Protein 9V8I (pdb70)

Sequence (215 aa):
GYDSLIETLIKYENNDLILEWTSGLRIIGELDTVFETDNGLDEDDNNYTEYDAAAFKVNKILSKPIQNEGNVYNWLRQEKSSLVEISLYDDPPSTVLLTDGQRVWKSDPYREVHGFPVKVKPGAQEKHIPNTPNYKQEIANGKNKSIFYGDNKTAQELLDKYAGKGDFLKNGRERVDFGKPIGKYYDRNTGEYVETTKGLIHYGKDGAAIVPSRPP

Foldseek 3Di:
DAPQVVVLLVVVQVAFKWFAAPLWKIFTWHWDDKDKDWDPDDPPDPPTGIHMKTWTQTPGTPTDGPDDDFPFVVVVVVVPHRIGIEGPVGRHTQFMAGPVGHTPDGDD/DWDDDPRFTLAALQLVQCCQDPPDPNVVVCVVVPHDAWHFPDHRVVFSVQSVVPPVPADAPDVQKGKDQQVDWGTWGQDPVVRDTHTGRMWIWGTDNSHIHTGGDDD

Secondary structure (DSSP, 8-state):
---HHHHHHHHTTTS-EEEE-TTS-EEEEEEEEEEEEE-SS-TTSTT--EEEEEEEEEEEEEE--SS---HHHHHHTTTS-SEEEE-SSSS--SEEE-TTS-EEEE--/---EETTEESSB-HHHHHTTSTTSHHHHHHHHTT--PPEESS-HHHHHHHHHHHTTSSEEEETTEEEEE-SS--EEEEETTTTEEEEESEEEEEEETTEEEEEE---

Nearest PDB structures (foldseek):
  3k6z-assembly1_B  TM=4.275E-01  e=5.625E+00  Mycobacterium tuberculosis
  8yhx-assembly1_A  TM=2.588E-01  e=9.508E-01  Staphylococcus aureus
  8xaw-assembly1_D  TM=2.871E-01  e=2.133E+00  Escherichia coli
  6vn1-assembly1_A  TM=5.288E-01  e=1.744E+00  Human alphaherpesvirus 3
  7k1s-assembly1_B  TM=5.218E-01  e=1.969E+00  Human alphaherpesvirus 3

B-factor: mean 19.57, std 11.23, range [5.62, 78.19]

Structure (mmCIF, N/CA/C/O backbone):
data_9V8I
#
_entry.id   9V8I
#
_cell.length_a   67.378
_cell.length_b   70.890
_cell.length_c   91.788
_cell.angle_alpha   90.00
_cell.angle_beta   90.00
_cell.angle_gamma   90.00
#
_symmetry.space_group_name_H-M   'C 2 2 21'
#
loop_
_entity.id
_entity.type
_entity.pdbx_description
1 polymer YxxD
2 polymer YxiDCTD
3 water water
#
loop_
_atom_site.group_PDB
_atom_site.id
_atom_site.type_symbol
_atom_site.label_atom_id
_atom_site.label_alt_id
_atom_site.label_comp_id
_atom_site.label_asym_id
_atom_site.label_entity_id
_atom_site.label_seq_id
_atom_site.pdbx_PDB_ins_code
_atom_site.Cartn_x
_atom_site.Cartn_y
_atom_site.Cartn_z
_atom_site.occupancy
_atom_site.B_iso_or_equiv
_atom_site.auth_seq_id
_atom_site.auth_comp_id
_atom_site.auth_asym_id
_atom_site.auth_atom_id
_atom_site.pdbx_PDB_model_num
ATOM 1 N N . GLY A 1 2 ? -5.161 -19.299 23.526 1.00 27.51 2 GLY A N 1
ATOM 2 C CA . GLY A 1 2 ? -6.583 -19.340 23.240 1.00 20.85 2 GLY A CA 1
ATOM 3 C C . GLY A 1 2 ? -7.110 -18.054 22.630 1.00 16.98 2 GLY A C 1
ATOM 4 O O . GLY A 1 2 ? -6.344 -17.232 22.135 1.00 26.27 2 GLY A O 1
ATOM 5 N N . TYR A 1 3 ? -8.427 -17.882 22.673 1.00 15.30 3 TYR A N 1
ATOM 6 C CA . TYR A 1 3 ? -9.101 -16.703 22.146 1.00 14.28 3 TYR A CA 1
ATOM 7 C C . TYR A 1 3 ? -9.164 -15.606 23.208 1.00 12.69 3 TYR A C 1
ATOM 8 O O . TYR A 1 3 ? -9.025 -15.867 24.407 1.00 13.01 3 TYR A O 1
ATOM 17 N N . ASP A 1 4 ? -9.375 -14.364 22.762 1.00 11.75 4 ASP A N 1
ATOM 18 C CA . ASP A 1 4 ? -9.654 -13.308 23.729 1.00 14.61 4 ASP A CA 1
ATOM 19 C C . ASP A 1 4 ? -11.029 -13.543 24.361 1.00 15.84 4 ASP A C 1
ATOM 20 O O . ASP A 1 4 ? -11.811 -14.386 23.912 1.00 12.76 4 ASP A O 1
ATOM 25 N N . SER A 1 5 ? -11.320 -12.799 25.439 1.00 12.43 5 SER A N 1
ATOM 26 C CA . SER A 1 5 ? -12.469 -13.166 26.263 1.00 14.70 5 SER A CA 1
ATOM 27 C C . SER A 1 5 ? -13.786 -12.996 25.519 1.00 13.19 5 SER A C 1
ATOM 28 O O . SER A 1 5 ? -14.741 -13.733 25.780 1.00 14.10 5 SER A O 1
ATOM 31 N N . LEU A 1 6 ? -13.860 -12.050 24.582 1.00 11.14 6 LEU A N 1
ATOM 32 C CA . LEU A 1 6 ? -15.096 -11.850 23.832 1.00 9.32 6 LEU A CA 1
ATOM 33 C C . LEU A 1 6 ? -15.301 -12.965 22.812 1.00 11.61 6 LEU A C 1
ATOM 34 O O . LEU A 1 6 ? -16.365 -13.592 22.763 1.00 11.55 6 LEU A O 1
ATOM 39 N N . ILE A 1 7 ? -14.296 -13.226 21.982 1.00 10.37 7 ILE A N 1
ATOM 40 C CA . ILE A 1 7 ? -14.437 -14.295 20.998 1.00 8.99 7 ILE A CA 1
ATOM 41 C C . ILE A 1 7 ? -14.694 -15.625 21.697 1.00 11.05 7 ILE A C 1
ATOM 42 O O . ILE A 1 7 ? -15.520 -16.429 21.249 1.00 9.50 7 ILE A O 1
ATOM 47 N N . GLU A 1 8 ? -14.021 -15.859 22.829 1.00 12.13 8 GLU A N 1
ATOM 48 C CA . GLU A 1 8 ? -14.235 -17.093 23.579 1.00 12.12 8 GLU A CA 1
ATOM 49 C C . GLU A 1 8 ? -15.688 -17.227 24.003 1.00 13.12 8 GLU A C 1
ATOM 50 O O . GLU A 1 8 ? -16.261 -18.324 23.941 1.00 12.76 8 GLU A O 1
ATOM 56 N N . THR A 1 9 ? -16.301 -16.113 24.420 1.00 14.29 9 THR A N 1
ATOM 57 C CA . THR A 1 9 ? -17.691 -16.130 24.872 1.00 12.16 9 THR A CA 1
ATOM 58 C C . THR A 1 9 ? -18.635 -16.437 23.722 1.00 14.68 9 THR A C 1
ATOM 59 O O . THR A 1 9 ? -19.539 -17.270 23.850 1.00 11.92 9 THR A O 1
ATOM 63 N N . LEU A 1 10 ? -18.430 -15.781 22.577 1.00 9.23 10 LEU A N 1
ATOM 64 C CA . LEU A 1 10 ? -19.312 -16.026 21.441 1.00 10.75 10 LEU A CA 1
ATOM 65 C C . LEU A 1 10 ? -19.250 -17.486 21.007 1.00 12.09 10 LEU A C 1
ATOM 66 O O . LEU A 1 10 ? -20.286 -18.099 20.715 1.00 10.38 10 LEU A O 1
ATOM 71 N N . ILE A 1 11 ? -18.046 -18.068 20.985 1.00 8.90 11 ILE A N 1
ATOM 72 C CA . ILE A 1 11 ? -17.902 -19.482 20.634 1.00 9.35 11 ILE A CA 1
ATOM 73 C C . ILE A 1 11 ? -18.554 -20.373 21.691 1.00 13.53 11 ILE A C 1
ATOM 74 O O . ILE A 1 11 ? -19.211 -21.369 21.365 1.00 13.13 11 ILE A O 1
ATOM 79 N N . LYS A 1 12 ? -18.376 -20.046 22.971 1.00 12.42 12 LYS A N 1
ATOM 80 C CA . LYS A 1 12 ? -18.985 -20.867 24.013 1.00 12.14 12 LYS A CA 1
ATOM 81 C C . LYS A 1 12 ? -20.499 -20.934 23.854 1.00 14.63 12 LYS A C 1
ATOM 82 O O . LYS A 1 12 ? -21.106 -21.996 24.054 1.00 19.23 12 LYS A O 1
ATOM 88 N N . TYR A 1 13 ? -21.124 -19.814 23.488 1.00 13.70 13 TYR A N 1
ATOM 89 C CA . TYR A 1 13 ? -22.567 -19.713 23.320 1.00 16.63 13 TYR A CA 1
ATOM 90 C C . TYR A 1 13 ? -22.969 -19.685 21.849 1.00 21.19 13 TYR A C 1
ATOM 91 O O . TYR A 1 13 ? -23.942 -19.024 21.476 1.00 21.10 13 TYR A O 1
ATOM 100 N N . GLU A 1 14 ? -22.238 -20.416 21.006 1.00 17.55 14 GLU A N 1
ATOM 101 C CA . GLU A 1 14 ? -22.515 -20.374 19.574 1.00 16.43 14 GLU A CA 1
ATOM 102 C C . GLU A 1 14 ? -23.914 -20.878 19.235 1.00 18.90 14 GLU A C 1
ATOM 103 O O . GLU A 1 14 ? -24.431 -20.555 18.160 1.00 24.54 14 GLU A O 1
ATOM 109 N N . ASN A 1 15 ? -24.536 -21.657 20.118 1.00 21.19 15 ASN A N 1
ATOM 110 C CA . ASN A 1 15 ? -25.865 -22.203 19.881 1.00 21.02 15 ASN A CA 1
ATOM 111 C C . ASN A 1 15 ? -26.965 -21.351 20.503 1.00 23.53 15 ASN A C 1
ATOM 112 O O . ASN A 1 15 ? -28.103 -21.816 20.644 1.00 29.77 15 ASN A O 1
ATOM 117 N N . ASN A 1 16 ? -26.653 -20.116 20.873 1.00 22.66 16 ASN A N 1
ATOM 118 C CA . ASN A 1 16 ? -27.596 -19.232 21.535 1.00 23.39 16 ASN A CA 1
ATOM 119 C C . ASN A 1 16 ? -27.897 -18.023 20.667 1.00 17.74 16 ASN A C 1
ATOM 120 O O . ASN A 1 16 ? -27.038 -17.534 19.923 1.00 18.28 16 ASN A O 1
ATOM 125 N N . ASP A 1 17 ? -29.125 -17.531 20.779 1.00 16.37 17 ASP A N 1
ATOM 126 C CA . ASP A 1 17 ? -29.380 -16.147 20.416 1.00 12.97 17 ASP A CA 1
ATOM 127 C C . ASP A 1 17 ? -28.712 -15.255 21.448 1.00 12.72 17 ASP A C 1
ATOM 128 O O . ASP A 1 17 ? -28.843 -15.485 22.653 1.00 15.48 17 ASP A O 1
ATOM 133 N N . LEU A 1 18 ? -27.972 -14.253 20.985 1.00 10.00 18 LEU A N 1
ATOM 134 C CA . LEU A 1 18 ? -27.163 -13.433 21.874 1.00 10.65 18 LEU A CA 1
ATOM 135 C C . LEU A 1 18 ? -27.539 -11.966 21.735 1.00 12.32 18 LEU A C 1
ATOM 136 O O . LEU A 1 18 ? -27.757 -11.468 20.622 1.00 10.71 18 LEU A O 1
ATOM 141 N N . ILE A 1 19 ? -27.599 -11.276 22.870 1.00 9.22 19 ILE A N 1
ATOM 142 C CA . ILE A 1 19 ? -27.833 -9.840 22.907 1.00 9.26 19 ILE A CA 1
ATOM 143 C C . ILE A 1 19 ? -26.489 -9.152 23.098 1.00 10.02 19 ILE A C 1
ATOM 144 O O . ILE A 1 19 ? -25.778 -9.433 24.071 1.00 10.34 19 ILE A O 1
ATOM 149 N N . LEU A 1 20 ? -26.121 -8.272 22.169 1.00 8.86 20 LEU A N 1
ATOM 150 C CA . LEU A 1 20 ? -24.906 -7.474 22.299 1.00 7.18 20 LEU A CA 1
ATOM 151 C C . LEU A 1 20 ? -25.296 -6.029 22.567 1.00 8.45 20 LEU A C 1
ATOM 152 O O . LEU A 1 20 ? -26.150 -5.477 21.864 1.00 8.64 20 LEU A O 1
ATOM 157 N N . GLU A 1 21 ? -24.683 -5.432 23.592 1.00 10.01 21 GLU A N 1
ATOM 158 C CA . GLU A 1 21 ? -24.914 -4.048 23.993 1.00 9.98 21 GLU A CA 1
ATOM 159 C C . GLU A 1 21 ? -23.636 -3.246 23.838 1.00 9.53 21 GLU A C 1
ATOM 160 O O . GLU A 1 21 ? -22.533 -3.781 23.983 1.00 12.03 21 GLU A O 1
ATOM 166 N N . TRP A 1 22 ? -23.802 -1.950 23.588 1.00 9.98 22 TRP A N 1
ATOM 167 C CA . TRP A 1 22 ? -22.711 -0.994 23.491 1.00 9.12 22 TRP A CA 1
ATOM 168 C C . TRP A 1 22 ? -22.954 0.160 24.454 1.00 10.39 22 TRP A C 1
ATOM 169 O O . TRP A 1 22 ? -24.100 0.504 24.763 1.00 11.57 22 TRP A O 1
ATOM 180 N N . THR A 1 23 ? -21.857 0.754 24.921 1.00 10.22 23 THR A N 1
ATOM 181 C CA . THR A 1 23 ? -21.946 1.955 25.750 1.00 13.31 23 THR A CA 1
ATOM 182 C C . THR A 1 23 ? -22.715 3.073 25.042 1.00 14.59 23 THR A C 1
ATOM 183 O O . THR A 1 23 ? -23.380 3.890 25.700 1.00 14.56 23 THR A O 1
ATOM 187 N N . SER A 1 24 ? -22.644 3.112 23.709 1.00 12.78 24 SER A N 1
ATOM 188 C CA . SER A 1 24 ? -23.362 4.097 22.902 1.00 13.14 24 SER A CA 1
ATOM 189 C C . SER A 1 24 ? -24.875 3.986 23.030 1.00 13.53 24 SER A C 1
ATOM 190 O O . SER A 1 24 ? -25.583 4.917 22.637 1.00 13.22 24 SER A O 1
ATOM 193 N N . GLY A 1 25 ? -25.387 2.858 23.518 1.00 10.19 25 GLY A N 1
ATOM 194 C CA . GLY A 1 25 ? -26.811 2.601 23.556 1.00 13.96 25 GLY A CA 1
ATOM 195 C C . GLY A 1 25 ? -27.311 1.658 22.479 1.00 11.30 25 GLY A C 1
ATOM 196 O O . GLY A 1 25 ? -28.476 1.243 22.534 1.00 12.14 25 GLY A O 1
ATOM 197 N N . LEU A 1 26 ? -26.470 1.301 21.509 1.00 9.20 26 LEU A N 1
ATOM 198 C CA . LEU A 1 26 ? -26.831 0.260 20.552 1.00 7.77 26 LEU A CA 1
ATOM 199 C C . LEU A 1 26 ? -27.041 -1.081 21.252 1.00 8.14 26 LEU A C 1
ATOM 200 O O . LEU A 1 26 ? -26.232 -1.495 22.090 1.00 10.27 26 LEU A O 1
ATOM 205 N N . ARG A 1 27 ? -28.140 -1.755 20.909 1.00 8.12 27 ARG A N 1
ATOM 206 C CA . ARG A 1 27 ? -28.425 -3.116 21.353 1.00 7.88 27 ARG A CA 1
ATOM 207 C 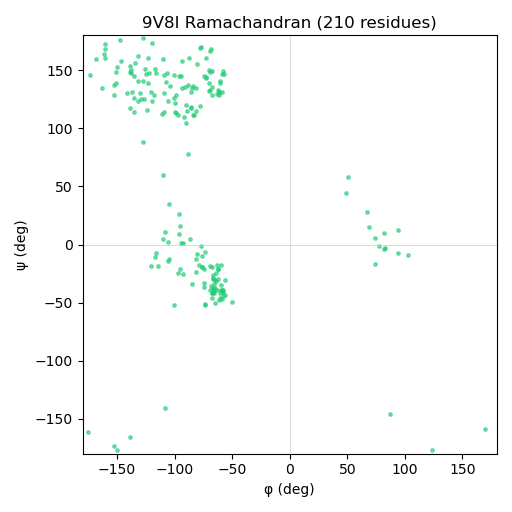C . ARG A 1 27 ? -28.961 -3.904 20.170 1.00 10.33 27 ARG A C 1
ATOM 208 O O . ARG A 1 27 ? -29.875 -3.447 19.483 1.00 10.89 27 ARG A O 1
ATOM 216 N N . ILE A 1 28 ? -28.412 -5.092 19.953 1.00 7.99 28 ILE A N 1
ATOM 217 C CA . ILE A 1 28 ? -28.849 -5.969 18.875 1.00 7.70 28 ILE A CA 1
ATOM 218 C C . ILE A 1 28 ? -29.057 -7.366 19.435 1.00 11.69 28 ILE A C 1
ATOM 219 O O . ILE A 1 28 ? -28.537 -7.715 20.496 1.00 11.93 28 ILE A O 1
ATOM 224 N N . ILE A 1 29 ? -29.800 -8.188 18.695 1.00 9.20 29 ILE A N 1
ATOM 225 C CA . ILE A 1 29 ? -29.852 -9.616 18.990 1.00 8.79 29 ILE A CA 1
ATOM 226 C C . ILE A 1 29 ? -29.528 -10.388 17.713 1.00 11.02 29 ILE A C 1
ATOM 227 O O . ILE A 1 29 ? -29.926 -9.987 16.612 1.00 11.53 29 ILE A O 1
ATOM 232 N N . GLY A 1 30 ? -28.778 -11.475 17.855 1.00 10.81 30 GLY A N 1
ATOM 233 C CA . GLY A 1 30 ? -28.387 -12.239 16.685 1.00 11.87 30 GLY A CA 1
ATOM 234 C C . GLY A 1 30 ? -27.642 -13.501 17.050 1.00 13.85 30 GLY A C 1
ATOM 235 O O . GLY A 1 30 ? -27.702 -13.968 18.188 1.00 14.84 30 GLY A O 1
ATOM 236 N N . GLU A 1 31 ? -26.929 -14.049 16.065 1.00 12.80 31 GLU A N 1
ATOM 237 C CA . GLU A 1 31 ? -26.305 -15.352 16.217 1.00 11.05 31 GLU A CA 1
ATOM 238 C C . GLU A 1 31 ? -24.912 -15.337 15.603 1.00 11.59 31 GLU A C 1
ATOM 239 O O . GLU A 1 31 ? -24.644 -14.626 14.624 1.00 11.04 31 GLU A O 1
ATOM 245 N N . LEU A 1 32 ? -24.020 -16.133 16.188 1.00 9.57 32 LEU A N 1
ATOM 246 C CA . LEU A 1 32 ? -22.680 -16.273 15.636 1.00 9.79 32 LEU A CA 1
ATOM 247 C C . LEU A 1 32 ? -22.743 -17.028 14.316 1.00 8.94 32 LEU A C 1
ATOM 248 O O . LEU A 1 32 ? -23.410 -18.059 14.204 1.00 11.98 32 LEU A O 1
ATOM 253 N N . ASP A 1 33 ? -22.059 -16.497 13.301 1.00 9.39 33 ASP A N 1
ATOM 254 C CA . ASP A 1 33 ? -21.961 -17.152 12.005 1.00 8.77 33 ASP A CA 1
ATOM 255 C C . ASP A 1 33 ? -20.631 -17.880 11.835 1.00 8.66 33 ASP A C 1
ATOM 256 O O . ASP A 1 33 ? -20.619 -19.085 11.535 1.00 10.85 33 ASP A O 1
ATOM 261 N N . THR A 1 34 ? -19.513 -17.193 12.063 1.00 8.11 34 THR A N 1
ATOM 262 C CA . THR A 1 34 ? -18.192 -17.802 11.986 1.00 7.40 34 THR A CA 1
ATOM 263 C C . THR A 1 34 ? -17.199 -16.925 12.748 1.00 7.75 34 THR A C 1
ATOM 264 O O . THR A 1 34 ? -17.542 -15.843 13.233 1.00 7.33 34 THR A O 1
ATOM 268 N N . VAL A 1 35 ? -15.975 -17.445 12.895 1.00 6.95 35 VAL A N 1
ATOM 269 C CA . VAL A 1 35 ? -14.851 -16.764 13.533 1.00 7.03 35 VAL A CA 1
ATOM 270 C C . VAL A 1 35 ? -13.644 -16.916 12.614 1.00 9.07 35 VAL A C 1
ATOM 271 O O . VAL A 1 35 ? -13.452 -17.978 12.015 1.00 9.65 35 VAL A O 1
ATOM 275 N N . PHE A 1 36 ? -12.827 -15.863 12.491 1.00 8.20 36 PHE A N 1
ATOM 276 C CA . PHE A 1 36 ? -11.700 -15.923 11.569 1.00 9.74 36 PHE A CA 1
ATOM 277 C C . PHE A 1 36 ? -10.542 -15.058 12.051 1.00 8.98 36 PHE A C 1
ATOM 278 O O . PHE A 1 36 ? -10.732 -14.074 12.773 1.00 8.48 36 PHE A O 1
ATOM 286 N N . GLU A 1 37 ? -9.335 -15.455 11.655 1.00 9.78 37 GLU A N 1
ATOM 287 C CA . GLU A 1 37 ? -8.129 -14.694 11.959 1.00 8.71 37 GLU A CA 1
ATOM 288 C C . GLU A 1 37 ? -7.990 -13.549 10.955 1.00 10.61 37 GLU A C 1
ATOM 289 O O . GLU A 1 37 ? -8.199 -13.748 9.763 1.00 10.75 37 GLU A O 1
ATOM 295 N N . THR A 1 38 ? -7.679 -12.344 11.436 1.00 8.51 38 THR A N 1
ATOM 296 C CA . THR A 1 38 ? -7.660 -11.185 10.542 1.00 10.67 38 THR A CA 1
ATOM 297 C C . THR A 1 38 ? -6.671 -10.151 11.092 1.00 14.47 38 THR A C 1
ATOM 298 O O . THR A 1 38 ? -5.919 -10.425 12.028 1.00 13.31 38 THR A O 1
ATOM 302 N N . ASP A 1 39 ? -6.624 -8.972 10.466 1.00 15.91 39 ASP A N 1
ATOM 303 C CA . ASP A 1 39 ? -5.806 -7.871 10.960 1.00 17.14 39 ASP A CA 1
ATOM 304 C C . ASP A 1 39 ? -6.473 -6.565 10.556 1.00 16.24 39 ASP A C 1
ATOM 305 O O . ASP A 1 39 ? -7.548 -6.559 9.961 1.00 16.81 39 ASP A O 1
ATOM 310 N N . ASN A 1 40 ? -5.816 -5.448 10.868 1.00 20.10 40 ASN A N 1
ATOM 311 C CA . ASN A 1 40 ? -6.416 -4.137 10.656 1.00 23.50 40 ASN A CA 1
ATOM 312 C C . ASN A 1 40 ? -5.989 -3.496 9.341 1.00 33.68 40 ASN A C 1
ATOM 313 O O . ASN A 1 40 ? -5.994 -2.266 9.225 1.00 35.79 40 ASN A O 1
ATOM 318 N N . GLY A 1 41 ? -5.619 -4.308 8.349 1.00 29.24 41 GLY A N 1
ATOM 319 C CA . GLY A 1 41 ? -5.338 -3.840 7.011 1.00 33.61 41 GLY A CA 1
ATOM 320 C C . GLY A 1 41 ? -4.027 -3.106 6.830 1.00 31.61 41 GLY A C 1
ATOM 321 O O . GLY A 1 41 ? -3.564 -2.970 5.695 1.00 36.52 41 GLY A O 1
ATOM 322 N N . LEU A 1 42 ? -3.398 -2.636 7.897 1.00 31.42 42 LEU A N 1
ATOM 323 C CA . LEU A 1 42 ? -2.178 -1.861 7.731 1.00 34.96 42 LEU A CA 1
ATOM 324 C C . LEU A 1 42 ? -1.018 -2.766 7.313 1.00 41.27 42 LEU A C 1
ATOM 325 O O . LEU A 1 42 ? -1.060 -3.992 7.467 1.00 36.12 42 LEU A O 1
ATOM 330 N N . ASP A 1 43 ? 0.018 -2.143 6.753 1.00 38.31 43 ASP A N 1
ATOM 331 C CA . ASP A 1 43 ? 1.238 -2.865 6.425 1.00 43.27 43 ASP A CA 1
ATOM 332 C C . ASP A 1 43 ? 1.819 -3.514 7.673 1.00 43.45 43 ASP A C 1
ATOM 333 O O . ASP A 1 43 ? 1.677 -3.004 8.786 1.00 42.33 43 ASP A O 1
ATOM 338 N N . GLU A 1 44 ? 2.494 -4.648 7.478 1.00 39.32 44 GLU A N 1
ATOM 339 C CA . GLU A 1 44 ? 3.108 -5.339 8.606 1.00 46.96 44 GLU A CA 1
ATOM 340 C C . GLU A 1 44 ? 4.210 -4.514 9.259 1.00 55.04 44 GLU A C 1
ATOM 341 O O . GLU A 1 44 ? 4.491 -4.711 10.446 1.00 56.45 44 GLU A O 1
ATOM 347 N N . ASP A 1 45 ? 4.830 -3.590 8.518 1.00 57.94 45 ASP A N 1
ATOM 348 C CA . ASP A 1 45 ? 5.826 -2.693 9.091 1.00 60.92 45 ASP A CA 1
ATOM 349 C C . ASP A 1 45 ? 5.206 -1.577 9.918 1.00 59.25 45 ASP A C 1
ATOM 350 O O . ASP A 1 45 ? 5.908 -0.965 10.732 1.00 62.35 45 ASP A O 1
ATOM 355 N N . ASP A 1 46 ? 3.921 -1.293 9.719 1.00 53.65 46 ASP A N 1
ATOM 356 C CA . ASP A 1 46 ? 3.261 -0.213 10.439 1.00 52.79 46 ASP A CA 1
ATOM 357 C C . ASP A 1 46 ? 3.247 -0.509 11.935 1.00 55.52 46 ASP A C 1
ATOM 358 O O . ASP A 1 46 ? 2.858 -1.598 12.363 1.00 53.41 46 ASP A O 1
ATOM 363 N N . ASN A 1 47 ? 3.686 0.466 12.733 1.00 57.40 47 ASN A N 1
ATOM 364 C CA . ASN A 1 47 ? 3.701 0.281 14.179 1.00 60.59 47 ASN A CA 1
ATOM 365 C C . ASN A 1 47 ? 2.306 0.066 14.748 1.00 54.42 47 ASN A C 1
ATOM 366 O O . ASN A 1 47 ? 2.175 -0.487 15.846 1.00 57.45 47 ASN A O 1
ATOM 371 N N . ASN A 1 48 ? 1.267 0.487 14.032 1.00 50.23 48 ASN A N 1
ATOM 372 C CA . ASN A 1 48 ? -0.109 0.261 14.449 1.00 50.36 48 ASN A CA 1
ATOM 373 C C . ASN A 1 48 ? -0.707 -1.011 13.864 1.00 44.85 48 ASN A C 1
ATOM 374 O O . ASN A 1 48 ? -1.883 -1.292 14.118 1.00 41.15 48 ASN A O 1
ATOM 379 N N . TYR A 1 49 ? 0.064 -1.775 13.088 1.00 44.68 49 TYR A N 1
ATOM 380 C CA . TYR A 1 49 ? -0.418 -3.048 12.566 1.00 38.22 49 TYR A CA 1
ATOM 381 C C . TYR A 1 49 ? -0.807 -3.969 13.712 1.00 35.18 49 TYR A C 1
ATOM 382 O O . TYR A 1 49 ? -0.050 -4.145 14.672 1.00 37.37 49 TYR A O 1
ATOM 391 N N . THR A 1 50 ? -1.997 -4.552 13.610 1.00 29.22 50 THR A N 1
ATOM 392 C CA . THR A 1 50 ? -2.552 -5.378 14.670 1.00 29.68 50 THR A CA 1
ATOM 393 C C . THR A 1 50 ? -3.283 -6.559 14.049 1.00 23.81 50 THR A C 1
ATOM 394 O O . THR A 1 50 ? -4.091 -6.373 13.135 1.00 22.88 50 THR A O 1
ATOM 398 N N . GLU A 1 51 ? -2.980 -7.764 14.533 1.00 25.26 51 GLU A N 1
ATOM 399 C CA . GLU A 1 51 ? -3.705 -8.980 14.187 1.00 21.01 51 GLU A CA 1
ATOM 400 C C . GLU A 1 51 ? -4.672 -9.336 15.309 1.00 18.91 51 GLU A C 1
ATOM 401 O O . GLU A 1 51 ? -4.399 -9.083 16.485 1.00 21.07 51 GLU A O 1
ATOM 407 N N . TYR A 1 52 ? -5.819 -9.901 14.937 1.00 15.46 52 TYR A N 1
ATOM 408 C CA . TYR A 1 52 ? -6.843 -10.228 15.921 1.00 13.86 52 TYR A CA 1
ATOM 409 C C . TYR A 1 52 ? -7.796 -11.245 15.324 1.00 15.94 52 TYR A C 1
ATOM 410 O O . TYR A 1 52 ? -7.806 -11.468 14.110 1.00 13.14 52 TYR A O 1
ATOM 419 N N . ASP A 1 53 ? -8.575 -11.886 16.200 1.00 10.36 53 ASP A N 1
ATOM 420 C CA . ASP A 1 53 ? -9.682 -12.728 15.762 1.00 10.74 53 ASP A CA 1
ATOM 421 C C . ASP A 1 53 ? -10.967 -11.915 15.768 1.00 9.04 53 ASP A C 1
ATOM 422 O O . ASP A 1 53 ? -11.178 -11.061 16.633 1.00 11.12 53 ASP A O 1
ATOM 427 N N . ALA A 1 54 ? -11.838 -12.201 14.806 1.00 9.28 54 ALA A N 1
ATOM 428 C CA . ALA A 1 54 ? -13.099 -11.495 14.686 1.00 7.29 54 ALA A CA 1
ATOM 429 C C . ALA A 1 54 ? -14.210 -12.501 14.451 1.00 6.33 54 ALA A C 1
ATOM 430 O O . ALA A 1 54 ? -13.973 -13.624 13.977 1.00 6.17 54 ALA A O 1
ATOM 432 N N . ALA A 1 55 ? -15.420 -12.088 14.809 1.00 9.57 55 ALA A N 1
ATOM 433 C CA . ALA A 1 55 ? -16.627 -12.869 14.590 1.00 8.42 55 ALA A CA 1
ATOM 434 C C . ALA A 1 55 ? -17.430 -12.235 13.465 1.00 7.50 55 ALA A C 1
ATOM 435 O O . ALA A 1 55 ? -17.517 -11.010 13.373 1.00 12.09 55 ALA A O 1
ATOM 437 N N . ALA A 1 56 ? -18.005 -13.077 12.610 1.00 8.57 56 ALA A N 1
ATOM 438 C CA . ALA A 1 56 ? -19.098 -12.660 11.748 1.00 9.43 56 ALA A CA 1
ATOM 439 C C . ALA A 1 56 ? -20.396 -12.921 12.500 1.00 8.00 56 ALA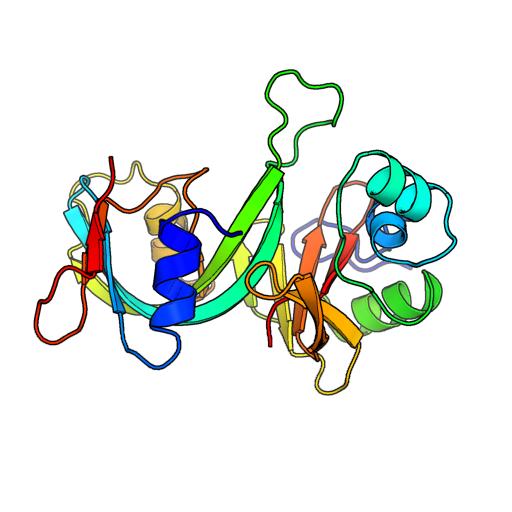 A C 1
ATOM 440 O O . ALA A 1 56 ? -20.663 -14.055 12.918 1.00 9.59 56 ALA A O 1
ATOM 442 N N . PHE A 1 57 ? -21.171 -11.866 12.738 1.00 7.78 57 PHE A N 1
ATOM 443 C CA . PHE A 1 57 ? -22.340 -11.950 13.611 1.00 10.22 57 PHE A CA 1
ATOM 444 C C . PHE A 1 57 ? -23.573 -11.578 12.798 1.00 12.51 57 PHE A C 1
ATOM 445 O O . PHE A 1 57 ? -23.624 -10.496 12.200 1.00 9.67 57 PHE A O 1
ATOM 453 N N . LYS A 1 58 ? -24.554 -12.480 12.753 1.00 11.80 58 LYS A N 1
ATOM 454 C CA . LYS A 1 58 ? -25.779 -12.247 11.990 1.00 13.04 58 LYS A CA 1
ATOM 455 C C . LYS A 1 58 ? -26.792 -11.545 12.887 1.00 12.88 58 LYS A C 1
ATOM 456 O O . LYS A 1 58 ? -27.252 -12.117 13.877 1.00 11.03 58 LYS A O 1
ATOM 462 N N . VAL A 1 59 ? -27.137 -10.311 12.538 1.00 12.08 59 VAL A N 1
ATOM 463 C CA . VAL A 1 59 ? -28.057 -9.498 13.327 1.00 11.66 59 VAL A CA 1
ATOM 464 C C . VAL A 1 59 ? -29.482 -9.831 12.907 1.00 12.44 59 VAL A C 1
ATOM 465 O O . VAL A 1 59 ? -29.863 -9.615 11.755 1.00 12.33 59 VAL A O 1
ATOM 469 N N . ASN A 1 60 ? -30.285 -10.337 13.846 1.00 10.88 60 ASN A N 1
ATOM 470 C CA . ASN A 1 60 ? -31.678 -10.640 13.553 1.00 11.43 60 ASN A CA 1
ATOM 471 C C . ASN A 1 60 ? -32.632 -9.517 13.937 1.00 14.09 60 ASN A C 1
ATOM 472 O O . ASN A 1 60 ? -33.744 -9.461 13.399 1.00 12.37 60 ASN A O 1
ATOM 477 N N . LYS A 1 61 ? -32.223 -8.623 14.836 1.00 13.11 61 LYS A N 1
ATOM 478 C CA . LYS A 1 61 ? -33.058 -7.487 15.208 1.00 11.79 61 LYS A CA 1
ATOM 479 C C . LYS A 1 61 ? -32.239 -6.417 15.915 1.00 12.41 61 LYS A C 1
ATOM 480 O O . LYS A 1 61 ? -31.420 -6.730 16.792 1.00 11.10 61 LYS A O 1
ATOM 486 N N . ILE A 1 62 ? -32.440 -5.154 15.537 1.00 9.28 62 ILE A N 1
ATOM 487 C CA . ILE A 1 62 ? -31.899 -4.032 16.299 1.00 10.30 62 ILE A CA 1
ATOM 488 C C . ILE A 1 62 ? -32.893 -3.690 17.408 1.00 11.70 62 ILE A C 1
ATOM 489 O O . ILE A 1 62 ? -34.043 -3.320 17.148 1.00 11.50 62 ILE A O 1
ATOM 494 N N . LEU A 1 63 ? -32.458 -3.835 18.652 1.00 9.74 63 LEU A N 1
ATOM 495 C CA . LEU A 1 63 ? -33.341 -3.628 19.790 1.00 10.91 63 LEU A CA 1
ATOM 496 C C . LEU A 1 63 ? -33.289 -2.201 20.314 1.00 11.19 63 LEU A C 1
ATOM 497 O O . LEU A 1 63 ? -34.258 -1.731 20.925 1.00 12.05 63 LEU A O 1
ATOM 502 N N . SER A 1 64 ? -32.183 -1.502 20.084 1.00 11.27 64 SER A N 1
ATOM 503 C CA . SER A 1 64 ? -32.035 -0.129 20.542 1.00 9.56 64 SER A CA 1
ATOM 504 C C . SER A 1 64 ? -31.060 0.557 19.601 1.00 9.92 64 SER A C 1
ATOM 505 O O . SER A 1 64 ? -29.970 0.034 19.360 1.00 9.88 64 SER A O 1
ATOM 508 N N . LYS A 1 65 ? -31.457 1.719 19.076 1.00 10.18 65 LYS A N 1
ATOM 509 C CA . LYS A 1 65 ? -30.595 2.532 18.228 1.00 10.04 65 LYS A CA 1
ATOM 510 C C . LYS A 1 65 ? -29.869 3.569 19.084 1.00 9.73 65 LYS A C 1
ATOM 511 O O . LYS A 1 65 ? -30.499 4.204 19.945 1.00 12.10 65 LYS A O 1
ATOM 517 N N . PRO A 1 66 ? -28.568 3.755 18.887 1.00 10.29 66 PRO A N 1
ATOM 518 C CA . PRO A 1 66 ? -27.858 4.806 19.620 1.00 14.19 66 PRO A CA 1
ATOM 519 C C . PRO A 1 66 ? -28.310 6.174 19.144 1.00 13.79 66 PRO A C 1
ATOM 520 O O . PRO A 1 66 ? -28.682 6.362 17.982 1.00 15.63 66 PRO A O 1
ATOM 524 N N . ILE A 1 67 ? -28.295 7.143 20.060 1.00 13.30 67 ILE A N 1
ATOM 525 C CA . ILE A 1 67 ? -28.779 8.461 19.657 1.00 14.86 67 ILE A CA 1
ATOM 526 C C . ILE A 1 67 ? -27.753 9.208 18.800 1.00 20.36 67 ILE A C 1
ATOM 527 O O . ILE A 1 67 ? -28.141 10.120 18.061 1.00 17.81 67 ILE A O 1
ATOM 532 N N . GLN A 1 68 ? -26.472 8.819 18.837 1.00 15.52 68 GLN A N 1
ATOM 533 C CA . GLN A 1 68 ? -25.438 9.300 17.923 1.00 19.03 68 GLN A CA 1
ATOM 534 C C . GLN A 1 68 ? -25.007 8.186 16.972 1.00 18.06 68 GLN A C 1
ATOM 535 O O . GLN A 1 68 ? -25.179 7.000 17.253 1.00 16.69 68 GLN A O 1
ATOM 541 N N . ASN A 1 69 ? -24.411 8.586 15.843 1.00 17.79 69 ASN A N 1
ATOM 542 C CA . ASN A 1 69 ? -23.932 7.631 14.845 1.00 21.18 69 ASN A CA 1
ATOM 543 C C . ASN A 1 69 ? -22.410 7.575 14.793 1.00 21.97 69 ASN A C 1
ATOM 544 O O . ASN A 1 69 ? -21.823 7.788 13.729 1.00 22.50 69 ASN A O 1
ATOM 549 N N . GLU A 1 70 ? -21.759 7.226 15.903 1.00 37.58 70 GLU A N 1
ATOM 550 C CA . GLU A 1 70 ? -20.282 7.306 15.946 1.00 38.60 70 GLU A CA 1
ATOM 551 C C . GLU A 1 70 ? -19.615 5.912 15.868 1.00 37.70 70 GLU A C 1
ATOM 552 O O . GLU A 1 70 ? -18.413 5.878 15.598 1.00 40.57 70 GLU A O 1
ATOM 558 N N . GLY A 1 71 ? -20.367 4.843 16.070 1.00 17.67 71 GLY A N 1
ATOM 559 C CA . GLY A 1 71 ? -19.776 3.511 16.074 1.00 15.37 71 GLY A CA 1
ATOM 560 C C . GLY A 1 71 ? -19.787 2.850 14.710 1.00 15.71 71 GLY A C 1
ATOM 561 O O . GLY A 1 71 ? -20.802 2.877 14.009 1.00 14.04 71 GLY A O 1
ATOM 562 N N . ASN A 1 72 ? -18.650 2.228 14.347 1.00 11.79 72 ASN A N 1
ATOM 563 C CA . ASN A 1 72 ? -18.528 1.565 13.046 1.00 10.79 72 ASN A CA 1
ATOM 564 C C . ASN A 1 72 ? -19.553 0.445 12.853 1.00 14.63 72 ASN A C 1
ATOM 565 O O . ASN A 1 72 ? -20.029 0.236 11.730 1.00 11.57 72 ASN A O 1
ATOM 570 N N . VAL A 1 73 ? -19.905 -0.292 13.913 1.00 11.31 73 VAL A N 1
ATOM 571 C CA . VAL A 1 73 ? -20.834 -1.411 13.741 1.00 11.11 73 VAL A CA 1
ATOM 572 C C . VAL A 1 73 ? -22.208 -0.907 13.313 1.00 10.91 73 VAL A C 1
ATOM 573 O O . VAL A 1 73 ? -22.793 -1.403 12.340 1.00 10.14 73 VAL A O 1
ATOM 577 N N . TYR A 1 74 ? -22.753 0.077 14.038 1.00 12.73 74 TYR A N 1
ATOM 5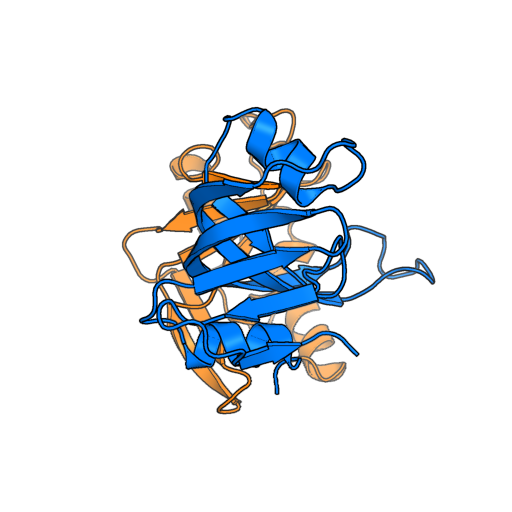78 C CA . TYR A 1 74 ? -24.063 0.609 13.671 1.00 8.56 74 TYR A CA 1
ATOM 579 C C . TYR A 1 74 ? -24.017 1.323 12.323 1.00 10.87 74 TYR A C 1
ATOM 580 O O . TYR A 1 74 ? -24.984 1.254 11.551 1.00 11.84 74 TYR A O 1
ATOM 589 N N . ASN A 1 75 ? -22.902 1.977 12.001 1.00 10.07 75 ASN A N 1
ATOM 590 C CA . ASN A 1 75 ? -22.831 2.657 10.714 1.00 10.64 75 ASN A CA 1
ATOM 591 C C . ASN A 1 75 ? -22.856 1.663 9.564 1.00 11.05 75 ASN A C 1
ATOM 592 O O . ASN A 1 75 ? -23.329 1.999 8.474 1.00 15.15 75 ASN A O 1
ATOM 597 N N . TRP A 1 76 ? -22.358 0.445 9.787 1.00 11.27 76 TRP A N 1
ATOM 598 C CA . TRP A 1 76 ? -22.514 -0.602 8.783 1.00 12.79 76 TRP A CA 1
ATOM 599 C C . TRP A 1 76 ? -23.956 -1.110 8.746 1.00 12.31 76 TRP A C 1
ATOM 600 O O . TRP A 1 76 ? -24.576 -1.170 7.681 1.00 13.24 76 TRP A O 1
ATOM 611 N N . LEU A 1 77 ? -24.507 -1.486 9.912 1.00 10.68 77 LEU A N 1
ATOM 612 C CA . LEU A 1 77 ? -25.855 -2.049 9.954 1.00 12.51 77 LEU A CA 1
ATOM 613 C C . LEU A 1 77 ? -26.893 -1.104 9.358 1.00 14.84 77 LEU A C 1
ATOM 614 O O . LEU A 1 77 ? -27.809 -1.541 8.646 1.00 17.37 77 LEU A O 1
ATOM 619 N N . ARG A 1 78 ? -26.777 0.192 9.637 1.00 12.11 78 ARG A N 1
ATOM 620 C CA . ARG A 1 78 ? -27.855 1.103 9.268 1.00 18.98 78 ARG A CA 1
ATOM 621 C C . ARG A 1 78 ? -27.919 1.368 7.769 1.00 24.00 78 ARG A C 1
ATOM 622 O O . ARG A 1 78 ? -28.878 1.998 7.310 1.00 26.63 78 ARG A O 1
ATOM 630 N N . GLN A 1 79 ? -26.948 0.880 6.999 1.00 24.95 79 GLN A N 1
ATOM 631 C CA . GLN A 1 79 ? -27.089 1.008 5.524 1.00 28.51 79 GLN A CA 1
ATOM 632 C C . GLN A 1 79 ? -27.988 -0.105 4.947 1.00 38.31 79 GLN A C 1
ATOM 633 O O . GLN A 1 79 ? -28.468 0.053 3.806 1.00 29.73 79 GLN A O 1
ATOM 639 N N . GLU A 1 80 ? -28.104 -1.234 5.652 1.00 39.21 80 GLU A N 1
ATOM 640 C CA . GLU A 1 80 ? -28.918 -2.399 5.189 1.00 40.02 80 GLU A CA 1
ATOM 641 C C . GLU A 1 80 ? -28.331 -3.085 3.932 1.00 41.78 80 GLU A C 1
ATOM 642 O O . GLU A 1 80 ? -29.086 -3.706 3.189 1.00 41.71 80 GLU A O 1
ATOM 648 N N . LYS A 1 81 ? -27.021 -3.020 3.718 1.00 39.27 81 LYS A N 1
ATOM 649 C CA . LYS A 1 81 ? -26.447 -3.771 2.582 1.00 35.81 81 LYS A CA 1
ATOM 650 C C . LYS A 1 81 ? -26.255 -5.242 2.995 1.00 36.38 81 LYS A C 1
ATOM 651 O O . LYS A 1 81 ? -25.937 -6.056 2.127 1.00 38.31 81 LYS A O 1
ATOM 657 N N . SER A 1 82 ? -26.372 -5.521 4.276 1.00 19.79 82 SER A N 1
ATOM 658 C CA . SER A 1 82 ? -26.148 -6.876 4.811 1.00 17.20 82 SER A CA 1
ATOM 659 C C . SER A 1 82 ? -26.527 -6.859 6.291 1.00 16.82 82 SER A C 1
ATOM 660 O O . SER A 1 82 ? -26.266 -5.846 6.942 1.00 17.45 82 SER A O 1
ATOM 663 N N . SER A 1 83 ? -27.060 -7.966 6.761 1.00 16.05 83 SER A N 1
ATOM 664 C CA . SER A 1 83 ? -27.295 -8.108 8.198 1.00 15.15 83 SER A CA 1
ATOM 665 C C . SER A 1 83 ? -26.154 -8.816 8.931 1.00 15.39 83 SER A C 1
ATOM 666 O O . SER A 1 83 ? -26.242 -9.014 10.150 1.00 14.16 83 SER A O 1
ATOM 669 N N . LEU A 1 84 ? -25.087 -9.191 8.233 1.00 10.91 84 LEU A N 1
ATOM 670 C CA . LEU A 1 84 ? -23.875 -9.707 8.849 1.00 10.34 84 LEU A CA 1
ATOM 671 C C . LEU A 1 84 ? -22.947 -8.549 9.194 1.00 10.20 84 LEU A C 1
ATOM 672 O O . LEU A 1 84 ? -22.787 -7.623 8.400 1.00 11.10 84 LEU A O 1
ATOM 677 N N . VAL A 1 85 ? -22.342 -8.594 10.385 1.00 10.63 85 VAL A N 1
ATOM 678 C CA . VAL A 1 85 ? -21.431 -7.537 10.807 1.00 9.23 85 VAL A CA 1
ATOM 679 C C . VAL A 1 85 ? -20.216 -8.155 11.499 1.00 9.30 85 VAL A C 1
ATOM 680 O O . VAL A 1 85 ? -20.277 -9.259 12.040 1.00 8.91 85 VAL A O 1
ATOM 684 N N . GLU A 1 86 ? -19.093 -7.449 11.451 1.00 9.32 86 GLU A N 1
ATOM 685 C CA . GLU A 1 86 ? -17.889 -7.904 12.138 1.00 8.46 86 GLU A CA 1
ATOM 686 C C . GLU A 1 86 ? -17.905 -7.440 13.593 1.00 8.38 86 GLU A C 1
ATOM 687 O O . GLU A 1 86 ? -18.166 -6.265 13.874 1.00 11.10 86 GLU A O 1
ATOM 693 N N . ILE A 1 87 ? -17.634 -8.366 14.515 1.00 8.97 87 ILE A N 1
ATOM 694 C CA . ILE A 1 87 ? -17.558 -8.081 15.949 1.00 7.93 87 ILE A CA 1
ATOM 695 C C . ILE A 1 87 ? -16.158 -8.450 16.424 1.00 8.29 87 ILE A C 1
ATOM 696 O O . ILE A 1 87 ? -15.683 -9.556 16.152 1.00 7.37 87 ILE A O 1
ATOM 701 N N . SER A 1 88 ? -15.505 -7.550 17.159 1.00 10.16 88 SER A N 1
ATOM 702 C CA . SER A 1 88 ? -14.183 -7.870 17.692 1.00 7.71 88 SER A CA 1
ATOM 703 C C . SER A 1 88 ? -13.889 -6.933 18.849 1.00 8.57 88 SER A C 1
ATOM 704 O O . SER A 1 88 ? -14.596 -5.954 19.069 1.00 9.18 88 SER A O 1
ATOM 707 N N . LEU A 1 89 ? -12.825 -7.251 19.590 1.00 10.53 89 LEU A N 1
ATOM 708 C CA . LEU A 1 89 ? -12.346 -6.311 20.597 1.00 12.39 89 LEU A CA 1
ATOM 709 C C . LEU A 1 89 ? -11.522 -5.184 19.994 1.00 12.53 89 LEU A C 1
ATOM 710 O O . LEU A 1 89 ? -11.329 -4.152 20.652 1.00 16.23 89 LEU A O 1
ATOM 715 N N . TYR A 1 90 ? -11.036 -5.352 18.765 1.00 12.93 90 TYR A N 1
ATOM 716 C CA . TYR A 1 90 ? -10.131 -4.374 18.188 1.00 13.95 90 TYR A CA 1
ATOM 717 C C . TYR A 1 90 ? -10.862 -3.108 17.757 1.00 16.17 90 TYR A C 1
ATOM 718 O O . TYR A 1 90 ? -10.322 -2.006 17.894 1.00 18.13 90 TYR A O 1
ATOM 727 N N . ASP A 1 91 ? -12.086 -3.250 17.248 1.00 14.74 91 ASP A N 1
ATOM 728 C CA . ASP A 1 91 ? -12.773 -2.189 16.514 1.00 18.20 91 ASP A CA 1
ATOM 729 C C . ASP A 1 91 ? -14.212 -2.106 17.016 1.00 18.58 91 ASP A C 1
ATOM 730 O O . ASP A 1 91 ? -14.981 -3.054 16.837 1.00 18.50 91 ASP A O 1
ATOM 735 N N . ASP A 1 92 ? -14.569 -0.992 17.656 1.00 17.31 92 ASP A N 1
ATOM 736 C CA . ASP A 1 92 ? -15.925 -0.748 18.139 1.00 14.39 92 ASP A CA 1
ATOM 737 C C . ASP A 1 92 ? -16.471 -1.917 18.964 1.00 13.09 92 ASP A C 1
ATOM 738 O O . ASP A 1 92 ? -17.516 -2.484 18.630 1.00 11.14 92 ASP A O 1
ATOM 743 N N . PRO A 1 93 ? -15.786 -2.294 20.047 1.00 14.48 93 PRO A N 1
ATOM 744 C CA . PRO A 1 93 ? -16.217 -3.460 20.816 1.00 11.68 93 PRO A CA 1
ATOM 745 C C . PRO A 1 93 ? -17.544 -3.215 21.517 1.00 10.83 93 PRO A C 1
ATOM 746 O O . PRO A 1 93 ? -17.851 -2.080 21.919 1.00 11.55 93 PRO A O 1
ATOM 750 N N . PRO A 1 94 ? -18.345 -4.260 21.714 1.00 9.03 94 PRO A N 1
ATOM 751 C CA . PRO A 1 94 ? -19.507 -4.141 22.601 1.00 9.28 94 PRO A CA 1
ATOM 752 C C . PRO A 1 94 ? -19.046 -3.992 24.041 1.00 11.58 94 PRO A C 1
ATOM 753 O O . PRO A 1 94 ? -17.88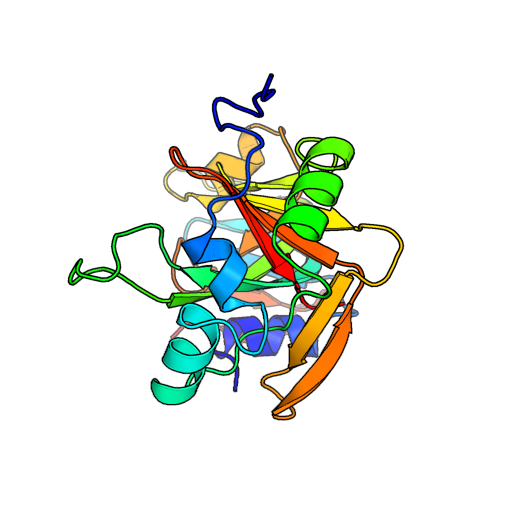5 -4.217 24.375 1.00 12.38 94 PRO A O 1
ATOM 757 N N . SER A 1 95 ? -19.985 -3.595 24.894 1.00 9.04 95 SER A N 1
ATOM 758 C CA . SER A 1 95 ? -19.751 -3.504 26.329 1.00 10.26 95 SER A CA 1
ATOM 759 C C . SER A 1 95 ? -20.236 -4.733 27.080 1.00 12.57 95 SER A C 1
ATOM 760 O O . SER A 1 95 ? -19.721 -5.020 28.165 1.00 14.38 95 SER A O 1
ATOM 763 N N . THR A 1 96 ? -21.205 -5.468 26.531 1.00 11.55 96 THR A N 1
ATOM 764 C CA . THR A 1 96 ? -21.780 -6.623 27.216 1.00 13.60 96 THR A CA 1
ATOM 765 C C . THR A 1 96 ? -22.268 -7.643 26.195 1.00 11.71 96 THR A C 1
ATOM 766 O O . THR A 1 96 ? -22.715 -7.277 25.113 1.00 10.49 96 THR A O 1
ATOM 770 N N . VAL A 1 97 ? -22.209 -8.923 26.561 1.00 9.25 97 VAL A N 1
ATOM 771 C CA . VAL A 1 97 ? -22.928 -9.991 25.865 1.00 9.37 97 VAL A CA 1
ATOM 772 C C . VAL A 1 97 ? -23.898 -10.608 26.865 1.00 11.90 97 VAL A C 1
ATOM 773 O O . VAL A 1 97 ? -23.486 -10.970 27.970 1.00 12.70 97 VAL A O 1
ATOM 777 N N . LEU A 1 98 ? -25.177 -10.719 26.490 1.00 11.05 98 LEU A N 1
ATOM 778 C CA . LEU A 1 98 ? -26.192 -11.322 27.352 1.00 11.53 98 LEU A CA 1
ATOM 779 C C . LEU A 1 98 ? -26.871 -12.505 26.673 1.00 12.39 98 LEU A C 1
ATOM 780 O O . LEU A 1 98 ? -27.050 -12.520 25.453 1.00 13.03 98 LEU A O 1
ATOM 785 N N . LEU A 1 99 ? -27.270 -13.491 27.481 1.00 13.48 99 LEU A N 1
ATOM 786 C CA . LEU A 1 99 ? -28.210 -14.490 27.001 1.00 13.39 99 LEU A CA 1
ATOM 787 C C . LEU A 1 99 ? -29.626 -13.905 27.012 1.00 13.74 99 LEU A C 1
ATOM 788 O O . LEU A 1 99 ? -29.876 -12.816 27.547 1.00 13.17 99 LEU A O 1
ATOM 793 N N . THR A 1 100 ? -30.566 -14.620 26.389 1.00 14.40 100 THR A N 1
ATOM 794 C CA . THR A 1 100 ? -31.908 -14.066 26.244 1.00 13.89 100 THR A CA 1
ATOM 795 C C . THR A 1 100 ? -32.712 -14.131 27.533 1.00 15.70 100 THR A C 1
ATOM 796 O O . THR A 1 100 ? -33.792 -13.535 27.600 1.00 16.93 100 THR A O 1
ATOM 800 N N . ASP A 1 101 ? -32.215 -14.829 28.547 1.00 16.11 101 ASP A N 1
ATOM 801 C CA . ASP A 1 101 ? -32.794 -14.742 29.875 1.00 17.68 101 ASP A CA 1
ATOM 802 C C . ASP A 1 101 ? -32.216 -13.583 30.671 1.00 22.39 101 ASP A C 1
ATOM 803 O O . ASP A 1 101 ? -32.524 -13.447 31.856 1.00 22.60 101 ASP A O 1
ATOM 808 N N . GLY A 1 102 ? -31.372 -12.763 30.051 1.00 21.00 102 GLY A N 1
ATOM 809 C CA . GLY A 1 102 ? -30.798 -11.607 30.697 1.00 19.58 102 GLY A CA 1
ATOM 810 C C . GLY A 1 102 ? -29.441 -11.818 31.333 1.00 18.92 102 GLY A C 1
ATOM 811 O O . GLY A 1 102 ? -28.831 -10.840 31.788 1.00 22.85 102 GLY A O 1
ATOM 812 N N . GLN A 1 103 ? -28.956 -13.045 31.377 1.00 17.97 103 GLN A N 1
ATOM 813 C CA . GLN A 1 103 ? -27.669 -13.329 32.049 1.00 22.27 103 GLN A CA 1
ATOM 814 C C . GLN A 1 103 ? -26.483 -12.703 31.303 1.00 15.44 103 GLN A C 1
ATOM 815 O O . GLN A 1 103 ? -26.363 -12.920 30.091 1.00 15.85 103 GLN A O 1
ATOM 821 N N . ARG A 1 104 ? -25.664 -11.963 32.029 1.00 17.01 104 ARG A N 1
ATOM 822 C CA . ARG A 1 104 ? -24.465 -11.367 31.463 1.00 16.33 104 ARG A CA 1
ATOM 823 C C . ARG A 1 104 ? -23.357 -12.412 31.416 1.00 15.80 104 ARG A C 1
ATOM 824 O O . ARG A 1 104 ? -22.881 -12.869 32.463 1.00 20.82 104 ARG A O 1
ATOM 832 N N . VAL A 1 105 ? -22.935 -12.781 30.209 1.00 12.58 105 VAL A N 1
ATOM 833 C CA . VAL A 1 105 ? -21.882 -13.776 30.032 1.00 12.03 105 VAL A CA 1
ATOM 834 C C . VAL A 1 105 ? -20.553 -13.159 29.620 1.00 14.46 105 VAL A C 1
ATOM 835 O O . VAL A 1 105 ? -19.526 -13.857 29.668 1.00 13.71 105 VAL A O 1
ATOM 839 N N . TRP A 1 106 ? -20.530 -11.889 29.216 1.00 14.51 106 TRP A N 1
ATOM 840 C CA . TRP A 1 106 ? -19.269 -11.194 29.002 1.00 14.26 106 TRP A CA 1
ATOM 841 C C . TRP A 1 106 ? -19.478 -9.713 29.254 1.00 14.59 106 TRP A C 1
ATOM 842 O O . TRP A 1 106 ? -20.517 -9.154 28.886 1.00 12.94 106 TRP A O 1
ATOM 853 N N . LYS A 1 107 ? -18.508 -9.088 29.915 1.00 18.03 107 LYS A N 1
ATOM 854 C CA . LYS A 1 107 ? -18.525 -7.646 30.092 1.00 17.55 107 LYS A CA 1
ATOM 855 C C . LYS A 1 107 ? -17.137 -7.092 29.808 1.00 19.52 107 LYS A C 1
ATOM 856 O O . LYS A 1 107 ? -16.121 -7.731 30.092 1.00 22.87 107 LYS A O 1
ATOM 862 N N . SER A 1 108 ? -17.098 -5.895 29.232 1.00 18.72 108 SER A N 1
ATOM 863 C CA . SER A 1 108 ? -15.821 -5.305 28.872 1.00 23.19 108 SER A CA 1
ATOM 864 C C . SER A 1 108 ? -15.039 -4.892 30.112 1.00 26.67 108 SER A C 1
ATOM 865 O O . SER A 1 108 ? -15.610 -4.558 31.154 1.00 29.25 108 SER A O 1
ATOM 868 N N . ASP A 1 109 ? -13.713 -4.932 29.988 1.00 36.60 109 ASP A N 1
ATOM 869 C CA . ASP A 1 109 ? -12.801 -4.516 31.050 1.00 41.15 109 ASP A CA 1
ATOM 870 C C . ASP A 1 109 ? -12.418 -3.050 30.885 1.00 47.50 109 ASP A C 1
ATOM 871 O O . ASP A 1 109 ? -13.132 -2.155 31.337 1.00 53.16 109 ASP A O 1
ATOM 876 N N . PRO B 2 35 ? -9.013 -11.294 -18.183 1.00 51.24 428 PRO B N 1
ATOM 877 C CA . PRO B 2 35 ? -10.040 -10.368 -17.721 1.00 49.52 428 PRO B CA 1
ATOM 878 C C . PRO B 2 35 ? -10.391 -10.629 -16.261 1.00 40.83 428 PRO B C 1
ATOM 879 O O . PRO B 2 35 ? -10.912 -11.718 -15.952 1.00 41.60 428 PRO B O 1
ATOM 883 N N . TYR B 2 36 ? -10.110 -9.660 -15.383 1.00 35.57 429 TYR B N 1
ATOM 884 C CA . TYR B 2 36 ? -10.470 -9.807 -13.945 1.00 26.69 429 TYR B CA 1
ATOM 885 C C . TYR B 2 36 ? -11.676 -8.923 -13.651 1.00 25.98 429 TYR B C 1
ATOM 886 O O . TYR B 2 36 ? -11.624 -7.696 -13.876 1.00 27.05 429 TYR B O 1
ATOM 895 N N . ARG B 2 37 ? -12.740 -9.536 -13.137 1.00 27.39 430 ARG B N 1
ATOM 896 C CA . ARG B 2 37 ? -13.933 -8.742 -12.759 1.00 22.54 430 ARG B CA 1
ATOM 897 C C . ARG B 2 37 ? -13.650 -8.024 -11.432 1.00 20.52 430 ARG B C 1
ATOM 898 O O . ARG B 2 37 ? -12.617 -8.322 -10.793 1.00 17.34 430 ARG B O 1
ATOM 906 N N . GLU B 2 38 ? -14.540 -7.110 -11.047 1.00 15.42 431 GLU B N 1
ATOM 907 C CA . GLU B 2 38 ? -14.353 -6.365 -9.783 1.00 15.06 431 GLU B CA 1
ATOM 908 C C . GLU B 2 38 ? -15.586 -6.510 -8.890 1.00 15.10 431 GLU B C 1
ATOM 909 O O . GLU B 2 38 ? -16.700 -6.636 -9.430 1.00 13.74 431 GLU B O 1
ATOM 915 N N . VAL B 2 39 ? -15.374 -6.527 -7.578 1.00 12.13 432 VAL B N 1
ATOM 916 C CA . VAL B 2 39 ? -16.467 -6.531 -6.618 1.00 12.01 432 VAL B CA 1
ATOM 917 C C . VAL B 2 39 ? -16.251 -5.333 -5.710 1.00 12.16 432 VAL B C 1
ATOM 918 O O . VAL B 2 39 ? -15.234 -5.263 -5.013 1.00 11.68 432 VAL B O 1
ATOM 922 N N . HIS B 2 40 ? -17.181 -4.382 -5.754 1.00 13.12 433 HIS B N 1
ATOM 923 C CA . HIS B 2 40 ? -17.108 -3.147 -4.981 1.00 15.56 433 HIS B CA 1
ATOM 924 C C . HIS B 2 40 ? -15.748 -2.465 -5.127 1.00 16.30 433 HIS B C 1
ATOM 925 O O . HIS B 2 40 ? -15.143 -2.009 -4.154 1.00 15.83 433 HIS B O 1
ATOM 932 N N . GLY B 2 41 ? -15.267 -2.407 -6.372 1.00 14.91 434 GLY B N 1
ATOM 933 C CA . GLY B 2 41 ? -14.032 -1.729 -6.700 1.00 17.79 434 GLY B CA 1
ATOM 934 C C . GLY B 2 41 ? -12.759 -2.514 -6.476 1.00 18.99 434 GLY B C 1
ATOM 935 O O . GLY B 2 41 ? -11.680 -2.007 -6.810 1.00 18.53 434 GLY B O 1
ATOM 936 N N . PHE B 2 42 ? -12.836 -3.737 -5.942 1.00 13.70 435 PHE B N 1
ATOM 937 C CA . PHE B 2 42 ? -11.663 -4.559 -5.676 1.00 13.07 435 PHE B CA 1
ATOM 938 C C . PHE B 2 42 ? -11.540 -5.650 -6.721 1.00 13.96 435 PHE B C 1
ATOM 939 O O . PHE B 2 42 ? -12.548 -6.273 -7.078 1.00 13.22 435 PHE B O 1
ATOM 947 N N . PRO B 2 43 ? -10.328 -5.892 -7.226 1.00 12.55 436 PRO B N 1
ATOM 948 C CA . PRO B 2 43 ? -10.158 -6.909 -8.272 1.00 13.43 436 PRO B CA 1
ATOM 949 C C . PRO B 2 43 ? -10.361 -8.319 -7.740 1.00 14.07 436 PRO B C 1
ATOM 950 O O . PRO B 2 43 ? -9.904 -8.666 -6.649 1.00 12.51 436 PRO B O 1
ATOM 954 N N . VAL B 2 44 ? -11.036 -9.135 -8.543 1.00 11.92 437 VAL B N 1
ATOM 955 C CA . VAL B 2 44 ? -11.269 -10.551 -8.204 1.00 12.16 437 VAL B CA 1
ATOM 956 C C . VAL B 2 44 ? -10.064 -11.314 -8.744 1.00 12.12 437 VAL B C 1
ATOM 957 O O . VAL B 2 44 ? -10.099 -11.968 -9.790 1.00 13.85 437 VAL B O 1
ATOM 961 N N . LYS B 2 45 ? -8.969 -11.231 -7.999 1.00 12.05 438 LYS B N 1
ATOM 962 C CA . LYS B 2 45 ? -7.674 -11.765 -8.387 1.00 10.41 438 LYS B CA 1
ATOM 963 C C . LYS B 2 45 ? -6.919 -12.089 -7.104 1.00 10.30 438 LYS B C 1
ATOM 964 O O . LYS B 2 45 ? -6.983 -11.321 -6.144 1.00 13.03 438 LYS B O 1
ATOM 970 N N . VAL B 2 46 ? -6.244 -13.234 -7.074 1.00 10.44 439 VAL B N 1
ATOM 971 C CA . VAL B 2 46 ? -5.533 -13.641 -5.862 1.00 9.75 439 VAL B CA 1
ATOM 972 C C . VAL B 2 46 ? -4.369 -12.694 -5.601 1.00 13.82 439 VAL B C 1
ATOM 973 O O . VAL B 2 46 ? -3.604 -12.354 -6.516 1.00 12.83 439 VAL B O 1
ATOM 977 N N . LYS B 2 47 ? -4.216 -12.272 -4.338 1.00 10.99 440 LYS B N 1
ATOM 978 C CA . LYS B 2 47 ? -2.992 -11.610 -3.911 1.00 12.46 440 LYS B CA 1
ATOM 979 C C . LYS B 2 47 ? -2.062 -12.717 -3.431 1.00 12.25 440 LYS B C 1
ATOM 980 O O . LYS B 2 47 ? -2.300 -13.283 -2.353 1.00 12.48 440 LYS B O 1
ATOM 986 N N . PRO B 2 48 ? -1.036 -13.091 -4.201 1.00 13.04 441 PRO B N 1
ATOM 987 C CA . PRO B 2 48 ? -0.360 -14.370 -3.930 1.00 12.50 441 PRO B CA 1
ATOM 988 C C . PRO B 2 48 ? 0.219 -14.455 -2.532 1.00 12.14 441 PRO B C 1
ATOM 989 O O . PRO B 2 48 ? -0.009 -15.452 -1.843 1.00 13.63 441 PRO B O 1
ATOM 993 N N . GLY B 2 49 ? 0.925 -13.419 -2.076 1.00 14.57 442 GLY B N 1
ATOM 994 C CA . GLY B 2 49 ? 1.570 -13.499 -0.776 1.00 16.03 442 GLY B CA 1
ATOM 995 C C . GLY B 2 49 ? 0.579 -13.656 0.362 1.00 14.31 442 GLY B C 1
ATOM 996 O O . GLY B 2 49 ? 0.813 -14.426 1.293 1.00 12.48 442 GLY B O 1
ATOM 997 N N . ALA B 2 50 ? -0.560 -12.957 0.280 1.00 12.66 443 ALA B N 1
ATOM 998 C CA . ALA B 2 50 ? -1.586 -13.067 1.316 1.00 11.27 443 ALA B CA 1
ATOM 999 C C . ALA B 2 50 ? -2.238 -14.445 1.322 1.00 11.78 443 ALA B C 1
ATOM 1000 O O . ALA B 2 50 ? -2.499 -15.014 2.393 1.00 13.10 443 ALA B O 1
ATOM 1002 N N . GLN B 2 51 ? -2.527 -14.998 0.142 1.00 8.57 444 GLN B N 1
ATOM 1003 C CA . GLN B 2 51 ? -3.145 -16.315 0.111 1.00 7.05 444 GLN B CA 1
ATOM 1004 C C . GLN B 2 51 ? -2.169 -17.385 0.583 1.00 9.21 444 GLN B C 1
ATOM 1005 O O . GLN B 2 51 ? -2.570 -18.343 1.261 1.00 8.03 444 GLN B O 1
ATOM 1011 N N . GLU B 2 52 ? -0.881 -17.222 0.254 1.00 8.94 445 GLU B N 1
ATOM 1012 C CA . GLU B 2 52 ? 0.130 -18.225 0.576 1.00 9.58 445 GLU B CA 1
ATOM 1013 C C . GLU B 2 52 ? 0.369 -18.351 2.075 1.00 10.55 445 GLU B C 1
ATOM 1014 O O . GLU B 2 52 ? 0.893 -19.381 2.516 1.00 8.97 445 GLU B O 1
ATOM 1020 N N . LYS B 2 53 ? -0.020 -17.346 2.870 1.00 9.34 446 LYS B N 1
ATOM 1021 C CA . LYS B 2 53 ? 0.069 -17.483 4.318 1.00 10.42 446 LYS B CA 1
ATOM 1022 C C . LYS B 2 53 ? -0.754 -18.650 4.845 1.00 10.26 446 LYS B C 1
ATOM 1023 O O . LYS B 2 53 ? -0.536 -19.078 5.985 1.00 10.13 446 LYS B O 1
ATOM 1029 N N . HIS B 2 54 ? -1.696 -19.162 4.052 1.00 9.27 447 HIS B N 1
ATOM 1030 C CA . HIS B 2 54 ? -2.538 -20.276 4.456 1.00 8.35 447 HIS B CA 1
ATOM 1031 C C . HIS B 2 54 ? -2.234 -21.564 3.696 1.00 9.35 447 HIS B C 1
ATOM 1032 O O . HIS B 2 54 ? -2.922 -22.564 3.913 1.00 8.47 447 HIS B O 1
ATOM 1039 N N . ILE B 2 55 ? -1.210 -21.586 2.848 1.00 9.54 448 ILE B N 1
ATOM 1040 C CA . ILE B 2 55 ? -0.914 -22.741 2.007 1.00 8.87 448 ILE B CA 1
ATOM 1041 C C . ILE B 2 55 ? 0.366 -23.393 2.530 1.00 8.59 448 ILE B C 1
ATOM 1042 O O . ILE B 2 55 ? 1.449 -22.800 2.438 1.00 8.56 448 ILE B O 1
ATOM 1047 N N . PRO B 2 56 ? 0.294 -24.609 3.057 1.00 8.89 449 PRO B N 1
ATOM 1048 C CA . PRO B 2 56 ? 1.494 -25.272 3.579 1.00 11.33 449 PRO B CA 1
ATOM 1049 C C . PRO B 2 56 ? 2.594 -25.389 2.533 1.00 15.75 449 PRO B C 1
ATOM 1050 O O . PRO B 2 56 ? 2.336 -25.532 1.333 1.00 12.72 449 PRO B O 1
ATOM 1054 N N . ASN B 2 57 ? 3.832 -25.312 3.015 1.00 12.79 450 ASN B N 1
ATOM 1055 C CA . ASN B 2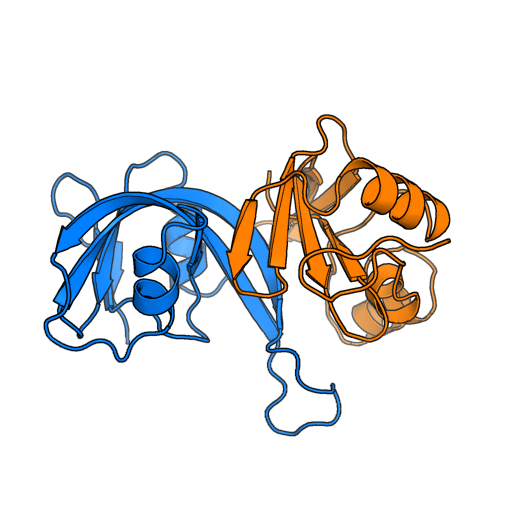 57 ? 5.081 -25.488 2.280 1.00 12.88 450 ASN B CA 1
ATOM 1056 C C . ASN B 2 57 ? 5.452 -24.262 1.442 1.00 11.72 450 ASN B C 1
ATOM 1057 O O . ASN B 2 57 ? 6.512 -24.290 0.813 1.00 12.67 450 ASN B O 1
ATOM 1062 N N . THR B 2 58 ? 4.637 -23.182 1.429 1.00 11.53 451 THR B N 1
ATOM 1063 C CA . THR B 2 58 ? 5.050 -21.947 0.774 1.00 10.85 451 THR B CA 1
ATOM 1064 C C . THR B 2 58 ? 5.9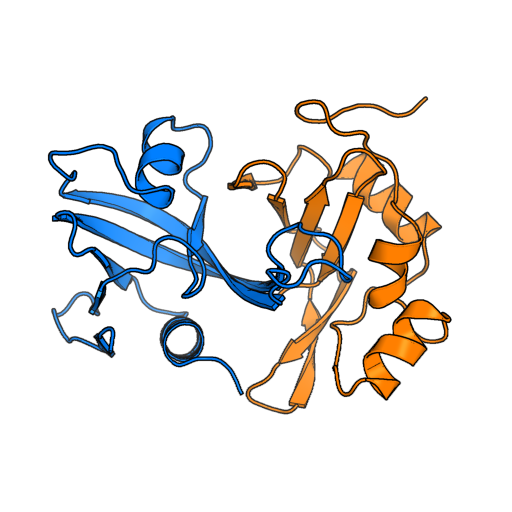84 -21.159 1.688 1.00 11.22 451 THR B C 1
ATOM 1065 O O . THR B 2 58 ? 5.930 -21.305 2.913 1.00 11.85 451 THR B O 1
ATOM 1069 N N . PRO B 2 59 ? 6.843 -20.307 1.114 1.00 13.95 452 PRO B N 1
ATOM 1070 C CA . PRO B 2 59 ? 7.654 -19.414 1.959 1.00 12.41 452 PRO B CA 1
ATOM 1071 C C . PRO B 2 59 ? 6.838 -18.644 2.993 1.00 13.34 452 PRO B C 1
ATOM 1072 O O . PRO B 2 59 ? 7.188 -18.645 4.183 1.00 10.87 452 PRO B O 1
ATOM 1076 N N . ASN B 2 60 ? 5.745 -17.997 2.579 1.00 12.34 453 ASN B N 1
ATOM 1077 C CA . ASN B 2 60 ? 5.008 -17.153 3.517 1.00 11.41 453 ASN B CA 1
ATOM 1078 C C . ASN B 2 60 ? 4.356 -17.972 4.626 1.00 12.24 453 ASN B C 1
ATOM 1079 O O . ASN B 2 60 ? 4.302 -17.523 5.777 1.00 10.90 453 ASN B O 1
ATOM 1084 N N . TYR B 2 61 ? 3.841 -19.161 4.302 1.00 10.41 454 TYR B N 1
ATOM 1085 C CA . TYR B 2 61 ? 3.299 -20.029 5.345 1.00 9.92 454 TYR B CA 1
ATOM 1086 C C . TYR B 2 61 ? 4.385 -20.411 6.333 1.00 11.90 454 TYR B C 1
ATOM 1087 O O . TYR B 2 61 ? 4.190 -20.323 7.548 1.00 14.70 454 TYR B O 1
ATOM 1096 N N . LYS B 2 62 ? 5.544 -20.837 5.823 1.00 9.79 455 LYS B N 1
ATOM 1097 C CA . LYS B 2 62 ? 6.600 -21.311 6.708 1.00 12.33 455 LYS B CA 1
ATOM 1098 C C . LYS B 2 62 ? 7.128 -20.191 7.595 1.00 17.28 455 LYS B C 1
ATOM 1099 O O . LYS B 2 62 ? 7.520 -20.442 8.744 1.00 19.72 455 LYS B O 1
ATOM 1105 N N . GLN B 2 63 ? 7.098 -18.945 7.110 1.00 11.85 456 GLN B N 1
ATOM 1106 C CA . GLN B 2 63 ? 7.515 -17.833 7.958 1.00 17.42 456 GLN B CA 1
ATOM 1107 C C . GLN B 2 63 ? 6.470 -17.504 9.021 1.00 18.75 456 GLN B C 1
ATOM 1108 O O . GLN B 2 63 ? 6.833 -17.082 10.119 1.00 20.29 456 GLN B O 1
ATOM 1114 N N . GLU B 2 64 ? 5.178 -17.675 8.723 1.00 17.45 457 GLU B N 1
ATOM 1115 C CA . GLU B 2 64 ? 4.169 -17.519 9.774 1.00 15.32 457 GLU B CA 1
ATOM 1116 C C . GLU B 2 64 ? 4.391 -18.531 10.895 1.00 21.39 457 GLU B C 1
ATOM 1117 O O . GLU B 2 64 ? 4.326 -18.190 12.082 1.00 20.02 457 GLU B O 1
ATOM 1123 N N . ILE B 2 65 ? 4.633 -19.792 10.531 1.00 17.00 458 ILE B N 1
ATOM 1124 C CA . ILE B 2 65 ? 4.821 -20.835 11.536 1.00 21.08 458 ILE B CA 1
ATOM 1125 C C . ILE B 2 65 ? 6.088 -20.570 12.335 1.00 23.61 458 ILE B C 1
ATOM 1126 O O . ILE B 2 65 ? 6.121 -20.760 13.557 1.00 21.77 458 ILE B O 1
ATOM 1131 N N . ALA B 2 66 ? 7.149 -20.114 11.660 1.00 22.38 459 ALA B N 1
ATOM 1132 C CA . ALA B 2 66 ? 8.384 -19.769 12.359 1.00 25.06 459 ALA B CA 1
ATOM 1133 C C . ALA B 2 66 ? 8.185 -18.595 13.310 1.00 26.40 459 ALA B C 1
ATOM 1134 O O . ALA B 2 66 ? 8.863 -18.514 14.343 1.00 29.55 459 ALA B O 1
ATOM 1136 N N . ASN B 2 67 ? 7.278 -17.674 12.976 1.00 23.69 460 ASN B N 1
ATOM 1137 C CA . ASN B 2 67 ? 6.954 -16.549 13.848 1.00 25.77 460 ASN B CA 1
ATOM 1138 C C . ASN B 2 67 ? 6.048 -16.936 15.006 1.00 28.29 460 ASN B C 1
ATOM 1139 O O . ASN B 2 67 ? 5.716 -16.068 15.822 1.00 29.57 460 ASN B O 1
ATOM 1144 N N . GLY B 2 68 ? 5.631 -18.195 15.094 1.00 24.19 461 GLY B N 1
ATOM 1145 C CA . GLY B 2 68 ? 4.803 -18.644 16.188 1.00 28.45 461 GLY B CA 1
ATOM 1146 C C . GLY B 2 68 ? 3.319 -18.603 15.927 1.00 26.03 461 GLY B C 1
ATOM 1147 O O . GLY B 2 68 ? 2.538 -18.722 16.878 1.00 26.31 461 GLY B O 1
ATOM 1148 N N . LYS B 2 69 ? 2.906 -18.418 14.683 1.00 20.03 462 LYS B N 1
ATOM 1149 C CA . LYS B 2 69 ? 1.499 -18.442 14.336 1.00 23.78 462 LYS B CA 1
ATOM 1150 C C . LYS B 2 69 ? 1.094 -19.844 13.887 1.00 25.57 462 LYS B C 1
ATOM 1151 O O . LYS B 2 69 ? 1.921 -20.658 13.470 1.00 27.92 462 LYS B O 1
ATOM 1157 N N . ASN B 2 70 ? -0.204 -20.081 14.004 1.00 23.80 463 ASN B N 1
ATOM 1158 C CA . ASN B 2 70 ? -0.754 -21.348 13.477 1.00 17.09 463 ASN B CA 1
ATOM 1159 C C . ASN B 2 70 ? -1.914 -20.949 12.561 1.00 17.55 463 ASN B C 1
ATOM 1160 O O . ASN B 2 70 ? -3.046 -20.903 13.015 1.00 24.48 463 ASN B O 1
ATOM 1165 N N . LYS B 2 71 ? -1.610 -20.694 11.300 1.00 13.91 464 LYS B N 1
ATOM 1166 C CA . LYS B 2 71 ? -2.605 -20.227 10.351 1.00 13.39 464 LYS B CA 1
ATOM 1167 C C . LYS B 2 71 ? -3.560 -21.348 9.980 1.00 13.45 464 LYS B C 1
ATOM 1168 O O . LYS B 2 71 ? -3.156 -22.508 9.847 1.00 15.19 464 LYS B O 1
ATOM 1174 N N . SER B 2 72 ? -4.830 -21.004 9.805 1.00 9.09 465 SER B N 1
ATOM 1175 C CA . SER B 2 72 ? -5.747 -21.949 9.188 1.00 8.94 465 SER B CA 1
ATOM 1176 C C . SER B 2 72 ? -5.251 -22.331 7.795 1.00 9.88 465 SER B C 1
ATOM 1177 O O . SER B 2 72 ? -4.604 -21.546 7.098 1.00 10.33 465 SER B O 1
ATOM 1180 N N . ILE B 2 73 ? -5.519 -23.574 7.404 1.00 8.11 466 ILE B N 1
ATOM 1181 C CA . ILE B 2 73 ? -4.948 -24.156 6.188 1.00 8.58 466 ILE B CA 1
ATOM 1182 C C . ILE B 2 73 ? -5.962 -24.080 5.054 1.00 8.78 466 ILE B C 1
ATOM 1183 O O . ILE B 2 73 ? -7.104 -24.515 5.210 1.00 8.04 466 ILE B O 1
ATOM 1188 N N . PHE B 2 74 ? -5.536 -23.538 3.904 1.00 6.41 467 PHE B N 1
ATOM 1189 C CA . PHE B 2 74 ? -6.327 -23.495 2.680 1.00 9.92 467 PHE B CA 1
ATOM 1190 C C . PHE B 2 74 ? -5.860 -24.617 1.759 1.00 8.32 467 PHE B C 1
ATOM 1191 O O . PHE B 2 74 ? -4.659 -24.727 1.475 1.00 9.79 467 PHE B O 1
ATOM 1199 N N . TYR B 2 75 ? -6.803 -25.456 1.315 1.00 9.85 468 TYR B N 1
ATOM 1200 C CA . TYR B 2 75 ? -6.481 -26.592 0.453 1.00 11.30 468 TYR B CA 1
ATOM 1201 C C . TYR B 2 75 ? -6.128 -26.149 -0.963 1.00 9.88 468 TYR B C 1
ATOM 1202 O O . TYR B 2 75 ? -6.734 -25.230 -1.517 1.00 12.76 468 TYR B O 1
ATOM 1211 N N . GLY B 2 76 ? -5.182 -26.854 -1.576 1.00 10.00 469 GLY B N 1
ATOM 1212 C CA . GLY B 2 76 ? -4.834 -26.547 -2.956 1.00 12.19 469 GLY B CA 1
ATOM 1213 C C . GLY B 2 76 ? -3.774 -25.469 -3.086 1.00 12.75 469 GLY B C 1
ATOM 1214 O O . GLY B 2 76 ? -2.871 -25.399 -2.251 1.00 11.52 469 GLY B O 1
ATOM 1215 N N . ASP B 2 77 ? -3.840 -24.640 -4.124 1.00 9.95 470 ASP B N 1
ATOM 1216 C CA . ASP B 2 77 ? -2.812 -23.623 -4.337 1.00 10.46 470 ASP B CA 1
ATOM 1217 C C . ASP B 2 77 ? -3.482 -22.329 -4.784 1.00 12.69 470 ASP B C 1
ATOM 1218 O O . ASP B 2 77 ? -4.703 -22.162 -4.669 1.00 11.91 470 ASP B O 1
ATOM 1223 N N . ASN B 2 78 ? -2.676 -21.390 -5.305 1.00 11.78 471 ASN B N 1
ATOM 1224 C CA . ASN B 2 78 ? -3.232 -20.101 -5.698 1.00 11.02 471 ASN B CA 1
ATOM 1225 C C . ASN B 2 78 ? -4.183 -20.228 -6.878 1.00 11.02 471 ASN B C 1
ATOM 1226 O O . ASN B 2 78 ? -5.072 -19.388 -7.043 1.00 13.09 471 ASN B O 1
ATOM 1231 N N . LYS B 2 79 ? -4.004 -21.254 -7.718 1.00 12.05 472 LYS B N 1
ATOM 1232 C CA . LYS B 2 79 ? -4.986 -21.494 -8.773 1.00 12.39 472 LYS B CA 1
ATOM 1233 C C . LYS B 2 79 ? -6.313 -21.976 -8.187 1.00 11.69 472 LYS B C 1
ATOM 1234 O O . LYS B 2 79 ? -7.389 -21.576 -8.653 1.00 11.77 472 LYS B O 1
ATOM 1240 N N . THR B 2 80 ? -6.260 -22.836 -7.164 1.00 13.47 473 THR B N 1
ATOM 1241 C CA . THR B 2 80 ? -7.489 -23.205 -6.467 1.00 11.11 473 THR B CA 1
ATOM 1242 C C . THR B 2 80 ? -8.197 -21.963 -5.954 1.00 9.78 473 THR B C 1
ATOM 1243 O O . THR B 2 80 ? -9.424 -21.834 -6.071 1.00 12.63 473 THR B O 1
ATOM 1247 N N . ALA B 2 81 ? -7.430 -21.031 -5.383 1.00 9.19 474 ALA B N 1
ATOM 1248 C CA . ALA B 2 81 ? -8.021 -19.829 -4.805 1.00 11.15 474 ALA B CA 1
ATOM 1249 C C . ALA B 2 81 ? -8.636 -18.946 -5.882 1.00 10.61 474 ALA B C 1
ATOM 1250 O O . ALA B 2 81 ? -9.727 -18.392 -5.690 1.00 10.06 474 ALA B O 1
ATOM 1252 N N . GLN B 2 82 ? -7.963 -18.813 -7.028 1.00 10.44 475 GLN B N 1
ATOM 1253 C CA . GLN B 2 82 ? -8.520 -17.978 -8.087 1.00 11.90 475 GLN B CA 1
ATOM 1254 C C . GLN B 2 82 ? -9.819 -18.571 -8.619 1.00 11.59 475 GLN B C 1
ATOM 1255 O O . GLN B 2 82 ? -10.763 -17.835 -8.930 1.00 10.69 475 GLN B O 1
ATOM 1261 N N . GLU B 2 83 ? -9.894 -19.903 -8.728 1.00 11.09 476 GLU B N 1
ATOM 1262 C CA . GLU B 2 83 ? -11.125 -20.515 -9.216 1.00 10.94 476 GLU B CA 1
ATOM 1263 C C . GLU B 2 83 ? -12.267 -20.298 -8.228 1.00 12.62 476 GLU B C 1
ATOM 1264 O O . GLU B 2 83 ? -13.406 -20.025 -8.633 1.00 12.79 476 GLU B O 1
ATOM 1270 N N . LEU B 2 84 ? -11.977 -20.378 -6.925 1.00 10.33 477 LEU B N 1
ATOM 1271 C CA . LEU B 2 84 ? -13.018 -20.117 -5.939 1.00 10.40 477 LEU B CA 1
ATOM 1272 C C . LEU B 2 84 ? -13.439 -18.650 -5.959 1.00 10.74 477 LEU B C 1
ATOM 1273 O O . LEU B 2 84 ? -14.634 -18.344 -5.889 1.00 11.92 477 LEU B O 1
ATOM 1278 N N . LEU B 2 85 ? -12.475 -17.729 -6.067 1.00 9.92 478 LEU B N 1
ATOM 1279 C CA . LEU B 2 85 ? -12.817 -16.312 -6.208 1.00 9.94 478 LEU B CA 1
ATOM 1280 C C . LEU B 2 85 ? -13.692 -16.057 -7.427 1.00 11.55 478 LEU B C 1
ATOM 1281 O O . LEU B 2 85 ? -14.670 -15.302 -7.349 1.00 12.83 478 LEU B O 1
ATOM 1286 N N . ASP B 2 86 ? -13.352 -16.660 -8.573 1.00 10.56 479 ASP B N 1
ATOM 1287 C CA . ASP B 2 86 ? -14.138 -16.426 -9.784 1.00 14.95 479 ASP B CA 1
ATOM 1288 C C . ASP B 2 86 ? -15.595 -16.801 -9.570 1.00 15.03 479 ASP B C 1
ATOM 1289 O O . ASP B 2 86 ? -16.502 -16.111 -10.052 1.00 17.36 479 ASP B O 1
ATOM 1294 N N . LYS B 2 87 ? -15.842 -17.900 -8.853 1.00 13.74 480 LYS B N 1
ATOM 1295 C CA . LYS B 2 87 ? -17.211 -18.367 -8.697 1.00 14.73 480 LYS B CA 1
ATOM 1296 C C . LYS B 2 87 ? -17.933 -17.669 -7.555 1.00 14.67 480 LYS B C 1
ATOM 1297 O O . LYS B 2 87 ? -19.149 -17.464 -7.643 1.00 19.70 480 LYS B O 1
ATOM 1303 N N . TYR B 2 88 ? -17.227 -17.321 -6.472 1.00 11.43 481 TYR B N 1
ATOM 1304 C CA . TYR B 2 88 ? -17.921 -16.919 -5.258 1.00 11.92 481 TYR B CA 1
ATOM 1305 C C . TYR B 2 88 ? -17.733 -15.469 -4.844 1.00 10.77 481 TYR B C 1
ATOM 1306 O O . TYR B 2 88 ? -18.533 -14.987 -4.047 1.00 12.86 481 TYR B O 1
ATOM 1315 N N . ALA B 2 89 ? -16.712 -14.765 -5.337 1.00 10.15 482 ALA B N 1
ATOM 1316 C CA . ALA B 2 89 ? -16.529 -13.380 -4.905 1.00 9.34 482 ALA B CA 1
ATOM 1317 C C . ALA B 2 89 ? -17.746 -12.556 -5.301 1.00 12.35 482 ALA B C 1
ATOM 1318 O O . ALA B 2 89 ? -18.200 -12.608 -6.450 1.00 10.42 482 ALA B O 1
ATOM 1320 N N . GLY B 2 90 ? -18.278 -11.798 -4.341 1.00 10.97 483 GLY B N 1
ATOM 1321 C CA . GLY B 2 90 ? -19.512 -11.063 -4.535 1.00 11.14 483 GLY B CA 1
ATOM 1322 C C . GLY B 2 90 ? -20.776 -11.878 -4.348 1.00 10.83 483 GLY B C 1
ATOM 1323 O O . GLY B 2 90 ? -21.877 -11.315 -4.430 1.00 11.68 483 GLY B O 1
ATOM 1324 N N . LYS B 2 91 ? -20.660 -13.186 -4.115 1.00 7.72 484 LYS B N 1
ATOM 1325 C CA . LYS B 2 91 ? -21.818 -14.067 -4.007 1.00 8.50 484 LYS B CA 1
ATOM 1326 C C . LYS B 2 91 ? -22.063 -14.524 -2.570 1.00 8.05 484 LYS B C 1
ATOM 1327 O O . LYS B 2 91 ? -22.877 -15.430 -2.343 1.00 9.95 484 LYS B O 1
ATOM 1333 N N . GLY B 2 92 ? -21.372 -13.927 -1.605 1.00 9.30 485 GLY B N 1
ATOM 1334 C CA . GLY B 2 92 ? -21.541 -14.254 -0.199 1.00 10.09 485 GLY B CA 1
ATOM 1335 C C . GLY B 2 92 ? -22.242 -13.136 0.556 1.00 12.23 485 GLY B C 1
ATOM 1336 O O . GLY B 2 92 ? -23.175 -12.533 0.029 1.00 9.68 485 GLY B O 1
ATOM 1337 N N . ASP B 2 93 ? -21.798 -12.866 1.781 1.00 7.46 486 ASP B N 1
ATOM 1338 C CA . ASP B 2 93 ? -22.351 -11.738 2.562 1.00 7.49 486 ASP B CA 1
ATOM 1339 C C . ASP B 2 93 ? -21.204 -10.911 3.141 1.00 10.18 486 ASP B C 1
ATOM 1340 O O . ASP B 2 93 ? -20.384 -11.450 3.834 1.00 8.04 486 ASP B O 1
ATOM 1345 N N . PHE B 2 94 ? -21.219 -9.621 2.814 1.00 10.36 487 PHE B N 1
ATOM 1346 C CA . PHE B 2 94 ? -20.179 -8.725 3.385 1.00 9.28 487 PHE B CA 1
ATOM 1347 C C . PHE B 2 94 ? -20.485 -8.432 4.865 1.00 12.20 487 PHE B C 1
ATOM 1348 O O . PHE B 2 94 ? -21.652 -8.327 5.233 1.00 11.62 487 PHE B O 1
ATOM 1356 N N . LEU B 2 95 ? -19.425 -8.311 5.661 1.00 7.88 488 LEU B N 1
ATOM 1357 C CA . LEU B 2 95 ? -19.594 -7.967 7.096 1.00 9.73 488 LEU B CA 1
ATOM 1358 C C . LEU B 2 95 ? -18.916 -6.619 7.364 1.00 9.92 488 LEU B C 1
ATOM 1359 O O . LEU B 2 95 ? -19.141 -6.064 8.419 1.00 10.25 488 LEU B O 1
ATOM 1364 N N . LYS B 2 96 ? -18.155 -6.142 6.382 1.00 9.34 489 LYS B N 1
ATOM 1365 C CA . LYS B 2 96 ? -17.384 -4.886 6.491 1.00 11.52 489 LYS B CA 1
ATOM 1366 C C . LYS B 2 96 ? -16.910 -4.567 5.066 1.00 11.70 489 LYS B C 1
ATOM 1367 O O . LYS B 2 96 ? -16.868 -5.454 4.234 1.00 10.44 489 LYS B O 1
ATOM 1373 N N . ASN B 2 97 ? -16.560 -3.314 4.810 1.00 11.16 490 ASN B N 1
ATOM 1374 C CA . ASN B 2 97 ? -16.024 -3.074 3.472 1.00 13.73 490 ASN B CA 1
ATOM 1375 C C . ASN B 2 97 ? -14.747 -3.890 3.278 1.00 14.38 490 ASN B C 1
ATOM 1376 O O . ASN B 2 97 ? -13.861 -3.908 4.137 1.00 15.35 490 ASN B O 1
ATOM 1381 N N . GLY B 2 98 ? -14.691 -4.640 2.178 1.00 12.65 491 GLY B N 1
ATOM 1382 C CA . GLY B 2 98 ? -13.537 -5.462 1.878 1.00 10.11 491 GLY B CA 1
ATOM 1383 C C . GLY B 2 98 ? -13.469 -6.805 2.574 1.00 10.68 491 GLY B C 1
ATOM 1384 O O . GLY B 2 98 ? -12.426 -7.465 2.495 1.00 10.49 491 GLY B O 1
ATOM 1385 N N . ARG B 2 99 ? -14.542 -7.242 3.244 1.00 8.58 492 ARG B N 1
ATOM 1386 C CA . ARG B 2 99 ? -14.557 -8.533 3.938 1.00 9.02 492 ARG B CA 1
ATOM 1387 C C . ARG B 2 99 ? -15.889 -9.233 3.716 1.00 9.92 492 ARG B C 1
ATOM 1388 O O . ARG B 2 99 ? -16.918 -8.757 4.206 1.00 8.54 492 ARG B O 1
ATOM 1396 N N . GLU B 2 100 ? -15.858 -10.400 3.069 1.00 7.51 493 GLU B N 1
ATOM 1397 C CA . GLU B 2 100 ? -17.066 -11.113 2.652 1.00 7.91 493 GLU B CA 1
ATOM 1398 C C . GLU B 2 100 ? -17.007 -12.567 3.107 1.00 8.50 493 GLU B C 1
ATOM 1399 O O . GLU B 2 100 ? -16.039 -13.274 2.807 1.00 9.27 493 GLU B O 1
ATOM 1405 N N . ARG B 2 101 ? -18.031 -13.008 3.846 1.00 5.62 494 ARG B N 1
ATOM 1406 C CA . ARG B 2 101 ? -18.125 -14.403 4.252 1.00 6.98 494 ARG B CA 1
ATOM 1407 C C . ARG B 2 101 ? -18.772 -15.209 3.141 1.00 10.03 494 ARG B C 1
ATOM 1408 O O . ARG B 2 101 ? -19.803 -14.805 2.594 1.00 9.84 494 ARG B O 1
ATOM 1416 N N . VAL B 2 102 ? -18.193 -16.368 2.828 1.00 8.96 495 VAL B N 1
ATOM 1417 C CA . VAL B 2 102 ? -18.743 -17.263 1.817 1.00 7.22 495 VAL B CA 1
ATOM 1418 C C . VAL B 2 102 ? -18.825 -18.661 2.408 1.00 8.78 495 VAL B C 1
ATOM 1419 O O . VAL B 2 102 ? -17.859 -19.138 3.016 1.00 9.74 495 VAL B O 1
ATOM 1423 N N . ASP B 2 103 ? -19.993 -19.295 2.275 1.00 11.02 496 ASP B N 1
ATOM 1424 C CA . ASP B 2 103 ? -20.128 -20.737 2.469 1.00 10.34 496 ASP B CA 1
ATOM 1425 C C . ASP B 2 103 ? -19.932 -21.382 1.104 1.00 13.28 496 ASP B C 1
ATOM 1426 O O . ASP B 2 103 ? -20.802 -21.279 0.235 1.00 12.83 496 ASP B O 1
ATOM 1431 N N . PHE B 2 104 ? -18.809 -22.071 0.931 1.00 11.83 497 PHE B N 1
ATOM 1432 C CA . PHE B 2 104 ? -18.431 -22.624 -0.366 1.00 12.84 497 PHE B CA 1
ATOM 1433 C C . PHE B 2 104 ? -19.131 -23.940 -0.698 1.00 17.45 497 PHE B C 1
ATOM 1434 O O . PHE B 2 104 ? -19.017 -24.411 -1.839 1.00 17.59 497 PHE B O 1
ATOM 1442 N N . GLY B 2 105 ? -19.858 -24.541 0.243 1.00 16.21 498 GLY B N 1
ATOM 1443 C CA . GLY B 2 105 ? -20.620 -25.738 -0.057 1.00 19.94 498 GLY B CA 1
ATOM 1444 C C . GLY B 2 105 ? -19.797 -27.000 -0.213 1.00 24.14 498 GLY B C 1
ATOM 1445 O O . GLY B 2 105 ? -20.355 -28.048 -0.575 1.00 22.27 498 GLY B O 1
ATOM 1446 N N . LYS B 2 106 ? -18.496 -26.931 0.044 1.00 21.02 499 LYS B N 1
ATOM 1447 C CA . LYS B 2 106 ? -17.595 -28.073 0.008 1.00 20.11 499 LYS B CA 1
ATOM 1448 C C . LYS B 2 106 ? -16.354 -27.695 0.800 1.00 15.39 499 LYS B C 1
ATOM 1449 O O . LYS B 2 106 ? -16.102 -26.505 1.025 1.00 13.74 499 LYS B O 1
ATOM 1455 N N . PRO B 2 107 ? -15.570 -28.669 1.254 1.00 15.84 500 PRO B N 1
ATOM 1456 C CA . PRO B 2 107 ? -14.392 -28.325 2.069 1.00 13.31 500 PRO B CA 1
ATOM 1457 C C . PRO B 2 107 ? -13.410 -27.452 1.295 1.00 16.58 500 PRO B C 1
ATOM 1458 O O . PRO B 2 107 ? -13.056 -27.752 0.152 1.00 17.66 500 PRO B O 1
ATOM 1462 N N . ILE B 2 108 ? -12.971 -26.360 1.921 1.00 11.02 501 ILE B N 1
ATOM 1463 C CA . ILE B 2 108 ? -11.943 -25.505 1.335 1.00 11.78 501 ILE B CA 1
ATOM 1464 C C . ILE B 2 108 ? -10.670 -25.467 2.160 1.00 10.44 501 ILE B C 1
ATOM 1465 O O . ILE B 2 108 ? -9.672 -24.887 1.706 1.00 9.06 501 ILE B O 1
ATOM 1470 N N . GLY B 2 109 ? -10.666 -26.052 3.353 1.00 9.49 502 GLY B N 1
ATOM 1471 C CA . GLY B 2 109 ? -9.469 -26.046 4.167 1.00 11.55 502 GLY B CA 1
ATOM 1472 C C . GLY B 2 109 ? -9.799 -26.531 5.560 1.00 10.99 502 GLY B C 1
ATOM 1473 O O . GLY B 2 109 ? -10.808 -27.208 5.766 1.00 9.50 502 GLY B O 1
ATOM 1474 N N . LYS B 2 110 ? -8.931 -26.175 6.510 1.00 11.33 503 LYS B N 1
ATOM 1475 C CA . LYS B 2 110 ? -9.070 -26.593 7.897 1.00 11.73 503 LYS B CA 1
ATOM 1476 C C . LYS B 2 110 ? -8.818 -25.393 8.787 1.00 9.57 503 LYS B C 1
ATOM 1477 O O . LYS B 2 110 ? -7.760 -24.766 8.699 1.00 11.60 503 LYS B O 1
ATOM 1483 N N . TYR B 2 111 ? -9.773 -25.105 9.665 1.00 8.40 504 TYR B N 1
ATOM 1484 C CA . TYR B 2 111 ? -9.679 -23.970 10.574 1.00 8.71 504 TYR B CA 1
ATOM 1485 C C . TYR B 2 111 ? -8.878 -24.331 11.821 1.00 11.35 504 TYR B C 1
ATOM 1486 O O . TYR B 2 111 ? -9.073 -25.395 12.414 1.00 9.95 504 TYR B O 1
ATOM 1495 N N . TYR B 2 112 ? -7.995 -23.432 12.246 1.00 8.24 505 TYR B N 1
ATOM 1496 C CA . TYR B 2 112 ? -7.218 -23.686 13.460 1.00 10.70 505 TYR B CA 1
ATOM 1497 C C . TYR B 2 112 ? -8.046 -23.289 14.676 1.00 11.62 505 TYR B C 1
ATOM 1498 O O . TYR B 2 112 ? -8.296 -22.106 14.901 1.00 10.08 505 TYR B O 1
ATOM 1507 N N . ASP B 2 113 ? -8.463 -24.278 15.475 1.00 11.18 506 ASP B N 1
ATOM 1508 C CA . ASP B 2 113 ? -9.256 -24.034 16.678 1.00 14.30 506 ASP B CA 1
ATOM 1509 C C . ASP B 2 113 ? -8.314 -23.694 17.826 1.00 11.74 506 ASP B C 1
ATOM 1510 O O . ASP B 2 113 ? -7.580 -24.560 18.292 1.00 12.03 506 ASP B O 1
ATOM 1515 N N . ARG B 2 114 ? -8.338 -22.441 18.292 1.00 12.45 507 ARG B N 1
ATOM 1516 C CA . ARG B 2 114 ? -7.416 -22.045 19.351 1.00 16.16 507 ARG B CA 1
ATOM 1517 C C . ARG B 2 114 ? -7.743 -22.692 20.690 1.00 14.76 507 ARG B C 1
ATOM 1518 O O . ARG B 2 114 ? -6.879 -22.717 21.575 1.00 14.36 507 ARG B O 1
ATOM 1526 N N . ASN B 2 115 ? -8.968 -23.197 20.873 1.00 13.69 508 ASN B N 1
ATOM 1527 C CA . ASN B 2 115 ? -9.322 -23.883 22.114 1.00 15.00 508 ASN B CA 1
ATOM 1528 C C . ASN B 2 115 ? -8.714 -25.275 22.212 1.00 15.81 508 ASN B C 1
ATOM 1529 O O . ASN B 2 115 ? -8.591 -25.813 23.318 1.00 17.28 508 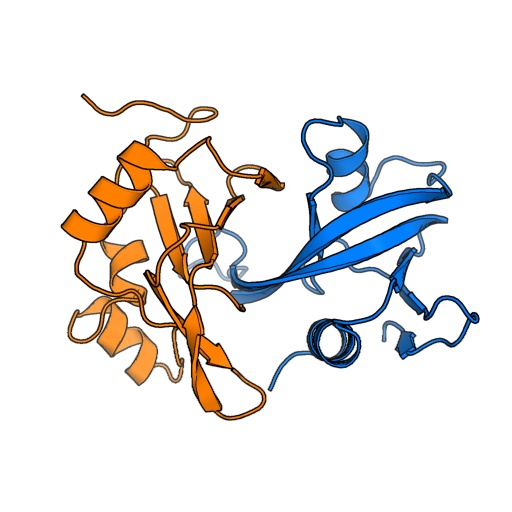ASN B O 1
ATOM 1534 N N . THR B 2 116 ? -8.337 -25.878 21.090 1.00 15.06 509 THR B N 1
ATOM 1535 C CA . THR B 2 116 ? -7.747 -27.205 21.095 1.00 16.14 509 THR B CA 1
ATOM 1536 C C . THR B 2 116 ? -6.348 -27.260 20.503 1.00 16.70 509 THR B C 1
ATOM 1537 O O . THR B 2 116 ? -5.630 -28.233 20.757 1.00 20.63 509 THR B O 1
ATOM 1541 N N . GLY B 2 117 ? -5.943 -26.261 19.727 1.00 14.80 510 GLY B N 1
ATOM 1542 C CA . GLY B 2 117 ? -4.691 -26.357 19.005 1.00 20.31 510 GLY B CA 1
ATOM 1543 C C . GLY B 2 117 ? -4.689 -27.377 17.892 1.00 22.55 510 GLY B C 1
ATOM 1544 O O . GLY B 2 117 ? -3.618 -27.739 17.400 1.00 21.36 510 GLY B O 1
ATOM 1545 N N . GLU B 2 118 ? -5.860 -27.854 17.477 1.00 15.90 511 GLU B N 1
ATOM 1546 C CA . GLU B 2 118 ? -5.967 -28.775 16.353 1.00 17.21 511 GLU B CA 1
ATOM 1547 C C . GLU B 2 118 ? -6.827 -28.149 15.255 1.00 17.75 511 GLU B C 1
ATOM 1548 O O . GLU B 2 118 ? -7.387 -27.066 15.422 1.00 14.72 511 GLU B O 1
ATOM 1554 N N . TYR B 2 119 ? -6.902 -28.819 14.105 1.00 14.36 512 TYR B N 1
ATOM 1555 C CA . TYR B 2 119 ? -7.559 -28.253 12.932 1.00 14.71 512 TYR B CA 1
ATOM 1556 C C . TYR B 2 119 ? -8.900 -28.938 12.694 1.00 15.94 512 TYR B C 1
ATOM 1557 O O . TYR B 2 119 ? -9.076 -30.120 13.000 1.00 20.01 512 TYR B O 1
ATOM 1566 N N . VAL B 2 120 ? -9.858 -28.172 12.171 1.00 15.37 513 VAL B N 1
ATOM 1567 C CA . VAL B 2 120 ? -11.200 -28.660 11.876 1.00 15.55 513 VAL B CA 1
ATOM 1568 C C . VAL B 2 120 ? -11.535 -28.338 10.422 1.00 12.81 513 VAL B C 1
ATOM 1569 O O . VAL B 2 120 ? -11.471 -27.178 10.005 1.00 13.99 513 VAL B O 1
ATOM 1573 N N . GLU B 2 121 ? -11.905 -29.356 9.649 1.00 13.67 514 GLU B N 1
ATOM 1574 C CA . GLU B 2 121 ? -12.234 -29.119 8.244 1.00 10.84 514 GLU B CA 1
ATOM 1575 C C . GLU B 2 121 ? -13.408 -28.149 8.102 1.00 13.20 514 GLU B C 1
ATOM 1576 O O . GLU B 2 121 ? -14.396 -28.234 8.833 1.00 13.48 514 GLU B O 1
ATOM 1582 N N . THR B 2 122 ? -13.318 -27.229 7.133 1.00 10.61 515 THR B N 1
ATOM 1583 C CA . THR B 2 122 ? -14.334 -26.190 7.023 1.00 10.90 515 THR B CA 1
ATOM 1584 C C . THR B 2 122 ? -14.732 -25.943 5.571 1.00 10.48 515 THR B C 1
ATOM 1585 O O . THR B 2 122 ? -13.940 -26.152 4.648 1.00 11.05 515 THR B O 1
ATOM 1589 N N . THR B 2 123 ? -15.991 -25.530 5.391 1.00 10.81 516 THR B N 1
ATOM 1590 C CA . THR B 2 123 ? -16.529 -25.097 4.103 1.00 12.40 516 THR B CA 1
ATOM 1591 C C . THR B 2 123 ? -16.695 -23.592 4.029 1.00 11.51 516 THR B C 1
ATOM 1592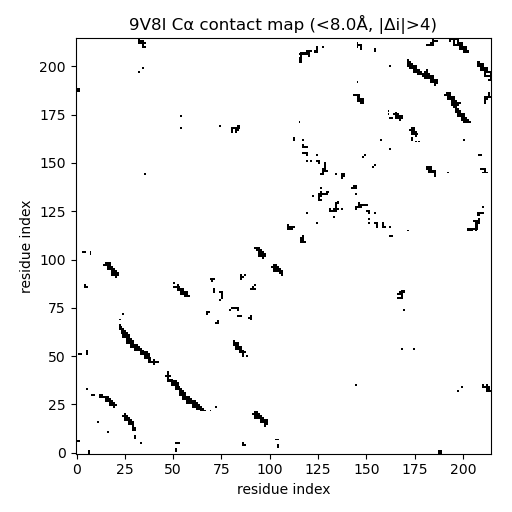 O O . THR B 2 123 ? -17.187 -23.084 3.013 1.00 10.75 516 THR B O 1
ATOM 1596 N N . LYS B 2 124 ? -16.314 -22.872 5.080 1.00 12.02 517 LYS B N 1
ATOM 1597 C CA . LYS B 2 124 ? -16.533 -21.438 5.175 1.00 10.91 517 LYS B CA 1
ATOM 1598 C C . LYS B 2 124 ? -15.211 -20.699 5.050 1.00 8.69 517 LYS B C 1
ATOM 1599 O O . LYS B 2 124 ? -14.169 -21.178 5.513 1.00 6.60 517 LYS B O 1
ATOM 1605 N N . GLY B 2 125 ? -15.265 -19.518 4.424 1.00 8.98 518 GLY B N 1
ATOM 1606 C CA . GLY B 2 125 ? -14.095 -18.664 4.334 1.00 7.87 518 GLY B CA 1
ATOM 1607 C C . GLY B 2 125 ? -14.488 -17.201 4.358 1.00 8.73 518 GLY B C 1
ATOM 1608 O O . GLY B 2 125 ? -15.639 -16.836 4.075 1.00 7.84 518 GLY B O 1
ATOM 1609 N N . LEU B 2 126 ? -13.520 -16.363 4.736 1.00 8.44 519 LEU B N 1
ATOM 1610 C CA . LEU B 2 126 ? -13.659 -14.905 4.701 1.00 5.97 519 LEU B CA 1
ATOM 1611 C C . LEU B 2 126 ? -12.744 -14.374 3.608 1.00 10.49 519 LEU B C 1
ATOM 1612 O O . LEU B 2 126 ? -11.517 -14.446 3.744 1.00 9.33 519 LEU B O 1
ATOM 1617 N N . ILE B 2 127 ? -13.328 -13.844 2.533 1.00 8.11 520 ILE B N 1
ATOM 1618 C CA . ILE B 2 127 ? -12.528 -13.234 1.479 1.00 8.70 520 ILE B CA 1
ATOM 1619 C C . ILE B 2 127 ? -12.109 -11.848 1.950 1.00 9.02 520 ILE B C 1
ATOM 1620 O O . ILE B 2 127 ? -12.964 -11.008 2.247 1.00 8.94 520 ILE B O 1
ATOM 1625 N N . HIS B 2 128 ? -10.799 -11.631 2.055 1.00 8.25 521 HIS B N 1
ATOM 1626 C CA . HIS B 2 128 ? -10.201 -10.339 2.393 1.00 9.18 521 HIS B CA 1
ATOM 1627 C C . HIS B 2 128 ? -9.747 -9.671 1.103 1.00 8.96 521 HIS B C 1
ATOM 1628 O O . HIS B 2 128 ? -8.786 -10.130 0.475 1.00 7.82 521 HIS B O 1
ATOM 1635 N N . TYR B 2 129 ? -10.390 -8.554 0.743 1.00 8.52 522 TYR B N 1
ATOM 1636 C CA . TYR B 2 129 ? -10.101 -7.833 -0.491 1.00 10.96 522 TYR B CA 1
ATOM 1637 C C . TYR B 2 129 ? -9.139 -6.674 -0.259 1.00 8.89 522 TYR B C 1
ATOM 1638 O O . TYR B 2 129 ? -9.212 -5.978 0.755 1.00 13.19 522 TYR B O 1
ATOM 1647 N N . GLY B 2 130 ? -8.274 -6.430 -1.245 1.00 13.03 523 GLY B N 1
ATOM 1648 C CA . GLY B 2 130 ? -7.426 -5.255 -1.246 1.00 17.72 523 GLY B CA 1
ATOM 1649 C C . GLY B 2 130 ? -7.180 -4.800 -2.669 1.00 14.31 523 GLY B C 1
ATOM 1650 O O . GLY B 2 130 ? -7.612 -5.449 -3.623 1.00 12.34 523 GLY B O 1
ATOM 1651 N N . LYS B 2 131 ? -6.475 -3.664 -2.806 1.00 15.73 524 LYS B N 1
ATOM 1652 C CA . LYS B 2 131 ? -6.163 -3.125 -4.130 1.00 18.52 524 LYS B CA 1
ATOM 1653 C C . LYS B 2 131 ? -5.292 -4.066 -4.941 1.00 19.92 524 LYS B C 1
ATOM 1654 O O . LYS B 2 131 ? -5.356 -4.056 -6.177 1.00 22.13 524 LYS B O 1
ATOM 1660 N N . ASP B 2 132 ? -4.451 -4.853 -4.276 1.00 18.33 525 ASP B N 1
ATOM 1661 C CA . ASP B 2 132 ? -3.516 -5.750 -4.942 1.00 23.02 525 ASP B CA 1
ATOM 1662 C C . ASP B 2 132 ? -4.056 -7.167 -5.043 1.00 22.32 525 ASP B C 1
ATOM 1663 O O . ASP B 2 132 ? -3.314 -8.078 -5.429 1.00 23.16 525 ASP B O 1
ATOM 1668 N N . GLY B 2 133 ? -5.319 -7.370 -4.699 1.00 13.70 526 GLY B N 1
ATOM 1669 C CA . GLY B 2 133 ? -5.961 -8.658 -4.817 1.00 12.85 526 GLY B CA 1
ATOM 1670 C C . GLY B 2 133 ? -6.532 -9.117 -3.490 1.00 11.05 526 GLY B C 1
ATOM 1671 O O . GLY B 2 133 ? -6.484 -8.416 -2.480 1.00 12.17 526 GLY B O 1
ATOM 1672 N N . ALA B 2 134 ? -7.071 -10.327 -3.521 1.00 8.13 527 ALA B N 1
ATOM 1673 C CA . ALA B 2 134 ? -7.854 -10.891 -2.427 1.00 8.89 527 ALA B CA 1
ATOM 1674 C C . ALA B 2 134 ? -7.243 -12.202 -1.955 1.00 11.85 527 ALA B C 1
ATOM 1675 O O . ALA B 2 134 ? -6.468 -12.847 -2.666 1.00 10.27 527 ALA B O 1
ATOM 1677 N N . ALA B 2 135 ? -7.604 -12.596 -0.734 1.00 7.55 528 ALA B N 1
ATOM 1678 C CA . ALA B 2 135 ? -7.222 -13.906 -0.214 1.00 7.50 528 ALA B CA 1
ATOM 1679 C C . ALA B 2 135 ? -8.404 -14.520 0.519 1.00 9.89 528 ALA B C 1
ATOM 1680 O O . ALA B 2 135 ? -9.213 -13.813 1.128 1.00 8.70 528 ALA B O 1
ATOM 1682 N N . ILE B 2 136 ? -8.495 -15.846 0.460 1.00 5.91 529 ILE B N 1
ATOM 1683 C CA . ILE B 2 136 ? -9.551 -16.600 1.125 1.00 5.91 529 ILE B CA 1
ATOM 1684 C C . ILE B 2 136 ? -8.973 -17.152 2.422 1.00 8.48 529 ILE B C 1
ATOM 1685 O O . ILE B 2 136 ? -8.077 -18.003 2.406 1.00 8.92 529 ILE B O 1
ATOM 1690 N N . VAL B 2 137 ? -9.492 -16.664 3.542 1.00 6.91 530 VAL B N 1
ATOM 1691 C CA . VAL B 2 137 ? -9.086 -17.106 4.873 1.00 8.43 530 VAL B CA 1
ATOM 1692 C C . VAL B 2 137 ? -10.095 -18.151 5.343 1.00 8.25 530 VAL B C 1
ATOM 1693 O O . VAL B 2 137 ? -11.250 -17.793 5.613 1.00 8.39 530 VAL B O 1
ATOM 1697 N N . PRO B 2 138 ? -9.717 -19.429 5.463 1.00 10.22 531 PRO B N 1
ATOM 1698 C CA . PRO B 2 138 ? -10.667 -20.424 5.983 1.00 7.89 531 PRO B CA 1
ATOM 1699 C C . PRO B 2 138 ? -11.090 -20.041 7.392 1.00 8.00 531 PRO B C 1
ATOM 1700 O O . PRO B 2 138 ? -10.265 -19.581 8.186 1.00 8.58 531 PRO B O 1
ATOM 1704 N N . SER B 2 139 ? -12.374 -20.233 7.704 1.00 8.48 532 SER B N 1
ATOM 1705 C CA . SER B 2 139 ? -12.905 -19.749 8.981 1.00 7.70 532 SER B CA 1
ATOM 1706 C C . SER B 2 139 ? -13.625 -20.870 9.737 1.00 7.66 532 SER B C 1
ATOM 1707 O O . SER B 2 139 ? -13.757 -21.998 9.262 1.00 9.36 532 SER B O 1
ATOM 1710 N N . ARG B 2 140 ? -14.103 -20.543 10.935 1.00 7.66 533 ARG B N 1
ATOM 1711 C CA . ARG B 2 140 ? -14.640 -21.572 11.825 1.00 8.74 533 ARG B CA 1
ATOM 1712 C C . ARG B 2 140 ? -15.941 -22.152 11.274 1.00 11.35 533 ARG B C 1
ATOM 1713 O O . ARG B 2 140 ? -16.843 -21.396 10.896 1.00 13.48 533 ARG B O 1
ATOM 1721 N N A PRO B 2 141 ? -16.098 -23.482 11.241 0.63 13.25 534 PRO B N 1
ATOM 1722 N N B PRO B 2 141 ? -16.074 -23.484 11.199 0.37 12.86 534 PRO B N 1
ATOM 1723 C CA A PRO B 2 141 ? -17.347 -24.048 10.716 0.63 14.29 534 PRO B CA 1
ATOM 1724 C CA B PRO B 2 141 ? -17.292 -24.114 10.681 0.37 14.34 534 PRO B CA 1
ATOM 1725 C C A PRO B 2 141 ? -18.506 -24.019 11.720 0.63 21.83 534 PRO B C 1
ATOM 1726 C C B PRO B 2 141 ? -18.412 -24.160 11.717 0.37 21.62 534 PRO B C 1
ATOM 1727 O O A PRO B 2 141 ? -18.467 -23.272 12.699 0.63 16.18 534 PRO B O 1
ATOM 1728 O O B PRO B 2 141 ? -19.527 -23.743 11.413 0.37 19.34 534 PRO B O 1
#

Organism: Bacillus spizizenii (NCBI:txid96241)

Solvent-accessible surface area: 11108 Å² total; per-residue (Å²): 90,20,53,60,0,0,86,13,0,15,145,39,66,142,53,78,0,28,0,35,12,133,65,20,2,87,0,38,0,64,22,35,1,0,0,16,12,37,25,62,75,111,110,139,57,156,108,47,50,78,30,16,0,0,0,0,86,14,79,122,50,87,32,145,14,173,116,74,145,19,87,7,21,42,19,10,121,95,151,115,18,62,6,3,8,1,2,68,102,34,36,59,2,24,16,0,31,25,87,117,47,96,149,31,18,116,44,186,187,141,86,117,12,143,55,52,24,1,67,13,89,74,24,28,0,42,41,6,14,46,125,23,98,51,23,116,115,17,71,81,102,60,80,58,27,0,23,1,73,50,55,38,154,45,0,40,124,11,0,80,138,38,0,35,139,26,62,26,1,52,112,9,24,1,31,2,88,4,68,98,64,2,0,70,5,31,25,77,83,89,36,119,76,64,97,1,47,37,0,0,0,37,21,24,180,102,2,0,5,0,10,0,0,34,63

Radius of gyration: 17.17 Å; Cα contacts (8 Å, |Δi|>4): 480; chains: 2; bounding box: 42×38×50 Å

=== Feature glossary ===
Feature key, reading from the visual/contextual features back to the raw sequence:

Rendered structure images. Six rendered views show the 3D structure from the faces of a cube — i.e. along ±x, ±y, ±z. Rendering representation is drawn randomly per protein from cartoon (secondary-structure ribbons), sticks (backbone bonds), or molecular surface; coloring is either N→C rainbow (blue at the N-terminus through red at the C-terminus) or one color per chain.

Contact-map, Ramachandran, and PAE plots. The contact map is a binary N×N matrix image: pixel (i, j) is dark where Cα_i and Cα_j are within 8 Å and |i−j|>4. Because the |i−j|>4 filter removes local helical contacts, off-diagonal stripes parallel to the main diagonal indicate parallel β-sheets; stripes perpendicular to it indicate antiparallel β-sheets. The Ramachandran plot scatters every residue's (φ, ψ) pair against the sterically allowed regions. The PAE heatmap renders the predicted-aligned-error matrix.

InterPro / GO / CATH / organism. Database cross-references. InterPro integrates a dozen domain/family signature databases into unified entries with residue-range hits. GO terms attach function/process/location labels with evidence codes. CATH codes position the fold in a four-level structural taxonomy. Organism is the NCBI-taxonomy species name.

Nearest PDB structures. The Foldseek neighbor list gives the closest experimentally determined structures in the PDB, ranked by structural alignment. TM-score near 1 means near-identical fold; near 0.3 means only rough topology match. This is how one finds what a novel AlphaFold prediction most resembles in the solved-structure universe.

Predicted aligned error. PAE(i, j) answers: if I align the predicted and true structures on residue i, how far off (in Å) do I expect residue j to be? A block-diagonal PAE matrix with low values on the blocks and high values off-diagonal is the signature of a multi-domain protein with confidently predicted domains but uncertain inter-domain orientation.

Solvent-accessible surface area. Accessible surface area quantifies burial. A residue with SASA near zero is packed into the hydrophobic core; one with SASA >100 Å² sits on the surface. Computed here via the Shrake–Rupley numerical algorithm with a 1.4 Å probe.

B-factor. B-factor (Debye–Waller factor) reflects atomic displacement in the crystal lattice. It is an experimental observable (units Å²), not a prediction; low values mean the atom is pinned down, high values mean it moves or is heterogeneous across the crystal.

pLDDT. For AlphaFold models, the B-factor field carries pLDDT — the model's own estimate of local accuracy on a 0–100 scale. Regions with pLDDT<50 should be treated as essentially unmodeled; they often correspond to intrinsically disordered segments.

Backbone torsions (φ/ψ). φ (phi) and ψ (psi) are the two rotatable backbone dihedrals per residue: φ is the C(i-1)–N–Cα–C torsion, ψ is the N–Cα–C–N(i+1) torsion, both in degrees on (−180°, 180°]. α-helical residues cluster near (−60°, −45°); β-strand residues near (−120°, +130°). A Ramachandran plot is simply a scatter of (φ, ψ) for every residue.

Radius of gyration, Cα contacts, bounding box. Radius of gyration (Rg) is the root-mean-square distance of Cα atoms from their centroid — a single number for overall size and compactness. A globular domain of N residues has Rg ≈ 2.2·N^0.38 Å; an extended or disordered chain has a much larger Rg. The Cα contact count is the number of residue pairs whose Cα atoms are within 8 Å and are more than four positions apart in sequence — a standard proxy for tertiary packing density. The bounding box is the smallest axis-aligned box enclosing all Cα atoms.

Secondary structure (3-state, P-SEA). Three-state secondary structure (P-SEA) collapses the eight DSSP classes into helix (a), strand (b), and coil (c). P-SEA assigns these from Cα geometry alone — distances and angles — without requiring backbone oxygens, so it works on any Cα trace.

Secondary structure (8-state, DSSP). DSSP 8-state secondary structure assigns each residue one of H (α-helix), G (3₁₀-helix), I (π-helix), E (extended β-strand), B (isolated β-bridge), T (hydrogen-bonded turn), S (bend), or '-' (coil). The assignment is computed from backbone hydrogen-bond geometry via the Kabsch–Sander algorithm.

Foldseek 3Di. A 3Di character summarizes, for each residue, the relative orientation of the Cα frame of its nearest spatial neighbor. Because it encodes fold topology rather than chemistry, 3Di alignments detect remote structural similarity that sequence alignment misses.

mmCIF coordinates. The mmCIF block holds the 3D Cartesian coordinates of each backbone atom (N, Cα, C, O) in ångströms. mmCIF is the PDB's canonical archive format — a tagged-loop text representation of the atomic model.

Sequence. Sequence gives the chain of amino acids in standard one-letter code (A=alanine, C=cysteine, …, Y=tyrosine), read N→C. It is the only feature that is directly encoded by the gene; all structural features are derived from the folded form of this sequence.